Protein AF-A0A843GVL8-F1 (afdb_monomer_lite)

Secondary structure (DSSP, 8-state):
---------PPPPPHHHHHHHHHHHHHHHTTSSS---PPPEEEEETTTTEEEEE-TTS-EEEEEGGGT---------EETTEE---SSS-----SS----TT---HHHHHHHHHHHHHTSPPPEEEE-SSGGGS-SSPPTTEEEEEEP--SSTT-EEEEEEEEETTSSSPEEEEEEEEEE----TTSPPGGG--PPPHHHHHHHHHHHHHHHHS----

Foldseek 3Di:
DDDDDPPPDDDDDDPVRVVVVVVVVVVQVPPDPDDDPWDWDWDADPPQRWIWTATPVGDIDIDHPVNPDDPPDPPFDDDPNHTDDDPDPDDDPDPPDPPPVPDQDPVNVVVVVVVVCVPDQAADEAEDAAPVRAPPADDPNYWYWHDDPDPAPPKTFTWDWDWQVVDVVIDIDIDGPDIDGDHCVPPQDPVNDDDDDPVNVVVVVVVVCCVVPVNPDD

Structure (mmCIF, N/CA/C/O backbone):
data_AF-A0A843GVL8-F1
#
_entry.id   AF-A0A843GVL8-F1
#
loop_
_atom_site.group_PDB
_atom_site.id
_atom_site.type_symbol
_atom_site.label_atom_id
_atom_site.label_alt_id
_atom_site.label_comp_id
_atom_site.label_asym_id
_atom_site.label_entity_id
_atom_site.label_seq_id
_atom_site.pdbx_PDB_ins_code
_atom_site.Cartn_x
_atom_site.Cartn_y
_atom_site.Cartn_z
_atom_site.occupancy
_atom_site.B_iso_or_equiv
_atom_site.auth_seq_id
_atom_site.auth_comp_id
_atom_site.auth_asym_id
_atom_site.auth_atom_id
_atom_site.pdbx_PDB_model_num
ATOM 1 N N . MET A 1 1 ? -33.229 -42.305 51.816 1.00 41.22 1 MET A N 1
ATOM 2 C CA . MET A 1 1 ? -33.267 -40.856 51.534 1.00 41.22 1 MET A CA 1
ATOM 3 C C . MET A 1 1 ? -32.667 -40.172 52.748 1.00 41.22 1 MET A C 1
ATOM 5 O O . MET A 1 1 ? -33.249 -40.279 53.819 1.00 41.22 1 MET A O 1
ATOM 9 N N . ALA A 1 2 ? -31.439 -39.664 52.630 1.00 39.25 2 ALA A N 1
ATOM 10 C CA . ALA A 1 2 ? -30.738 -39.022 53.739 1.00 39.25 2 ALA A CA 1
ATOM 11 C C . ALA A 1 2 ? -31.334 -37.628 53.976 1.00 39.25 2 ALA A C 1
ATOM 13 O O . ALA A 1 2 ? -31.604 -36.901 53.024 1.00 39.25 2 ALA A O 1
ATOM 14 N N . ASN A 1 3 ? -31.602 -37.316 55.241 1.00 45.28 3 ASN A N 1
ATOM 15 C CA . ASN A 1 3 ? -32.132 -36.037 55.691 1.00 45.28 3 ASN A CA 1
ATOM 16 C C . ASN A 1 3 ? -30.943 -35.099 55.942 1.00 45.28 3 ASN A C 1
ATOM 18 O O . ASN A 1 3 ? -30.337 -35.156 57.012 1.00 45.28 3 ASN A O 1
ATOM 22 N N . ASP A 1 4 ? -30.568 -34.306 54.938 1.00 46.16 4 ASP A N 1
ATOM 23 C CA . ASP A 1 4 ? -29.552 -33.263 55.088 1.00 46.16 4 ASP A CA 1
ATOM 24 C C . ASP A 1 4 ? -30.149 -32.095 55.877 1.00 46.16 4 ASP A C 1
ATOM 26 O O . ASP A 1 4 ? -30.842 -31.231 55.343 1.00 46.16 4 ASP A O 1
ATOM 30 N N . ASN A 1 5 ? -29.882 -32.087 57.180 1.00 47.88 5 ASN A N 1
ATOM 31 C CA . ASN A 1 5 ? -30.175 -30.954 58.042 1.00 47.88 5 ASN A CA 1
ATOM 32 C C . ASN A 1 5 ? -29.024 -29.937 57.884 1.00 47.88 5 ASN A C 1
ATOM 34 O O . ASN A 1 5 ? -27.879 -30.285 58.200 1.00 47.88 5 ASN A O 1
ATOM 38 N N . PRO A 1 6 ? -29.256 -28.714 57.368 1.00 48.88 6 PRO A N 1
ATOM 39 C CA . PRO A 1 6 ? -28.177 -27.767 57.116 1.00 48.88 6 PRO A CA 1
ATOM 40 C C . PRO A 1 6 ? -27.485 -27.404 58.431 1.00 48.88 6 PRO A C 1
ATOM 42 O O . PRO A 1 6 ? -28.081 -26.862 59.360 1.00 48.88 6 PRO A O 1
ATOM 45 N N . THR A 1 7 ? -26.196 -27.730 58.517 1.00 46.97 7 THR A N 1
ATOM 46 C CA . THR A 1 7 ? -25.353 -27.389 59.663 1.00 46.97 7 THR A CA 1
ATOM 47 C C . THR A 1 7 ? -25.099 -25.883 59.645 1.00 46.97 7 THR A C 1
ATOM 49 O O . THR A 1 7 ? -24.203 -25.409 58.946 1.00 46.97 7 THR A O 1
ATOM 52 N N . VAL A 1 8 ? -25.888 -25.118 60.400 1.00 51.66 8 VAL A N 1
ATOM 53 C CA . VAL A 1 8 ? -25.620 -23.696 60.649 1.00 51.66 8 VAL A CA 1
ATOM 54 C C . VAL A 1 8 ? -24.309 -23.600 61.432 1.00 51.66 8 VAL A C 1
ATOM 56 O O . VAL A 1 8 ? -24.228 -24.010 62.589 1.00 51.66 8 VAL A O 1
ATOM 59 N N . ARG A 1 9 ? -23.243 -23.111 60.789 1.00 45.47 9 ARG A N 1
ATOM 60 C CA . ARG A 1 9 ? -21.963 -22.838 61.453 1.00 45.47 9 ARG A CA 1
ATOM 61 C C . ARG A 1 9 ? -22.021 -21.447 62.076 1.00 45.47 9 ARG A C 1
ATOM 63 O O . ARG A 1 9 ? -21.948 -20.455 61.362 1.00 45.47 9 ARG A O 1
ATOM 70 N N . TYR A 1 10 ? -22.134 -21.378 63.397 1.00 50.28 10 TYR A N 1
ATOM 71 C CA . TYR A 1 10 ? -21.987 -20.122 64.130 1.00 50.28 10 TYR A CA 1
ATOM 72 C C . TYR A 1 10 ? -20.511 -19.694 64.109 1.00 50.28 10 TYR A C 1
ATOM 74 O O . TYR A 1 10 ? -19.648 -20.437 64.577 1.00 50.28 10 TYR A O 1
ATOM 82 N N . GLN A 1 11 ? -20.205 -18.518 63.556 1.00 64.50 11 GLN A N 1
ATOM 83 C CA . GLN A 1 11 ? -18.906 -17.878 63.769 1.00 64.50 11 GLN A CA 1
ATOM 84 C C . GLN A 1 11 ? -18.905 -17.213 65.147 1.00 64.50 11 GLN A C 1
ATOM 86 O O . GLN A 1 11 ? -19.836 -16.492 65.501 1.00 64.50 11 GLN A O 1
ATOM 91 N N . LEU A 1 12 ? -17.867 -17.484 65.939 1.00 64.06 12 LEU A N 1
ATOM 92 C CA . LEU A 1 12 ? -17.645 -16.791 67.204 1.00 64.06 12 LEU A CA 1
ATOM 93 C C . LEU A 1 12 ? -17.104 -15.393 66.897 1.00 64.06 12 LEU A C 1
ATOM 95 O O . LEU A 1 12 ? -16.101 -15.273 66.196 1.00 64.06 12 LEU A O 1
ATOM 99 N N . LEU A 1 13 ? -17.757 -14.363 67.434 1.00 69.25 13 LEU A N 1
ATOM 100 C CA . LEU A 1 13 ? -17.279 -12.983 67.341 1.00 69.25 13 LEU A CA 1
ATOM 101 C C . LEU A 1 13 ? -15.969 -12.830 68.120 1.00 69.25 13 LEU A C 1
ATOM 103 O O . LEU A 1 13 ? -15.836 -13.350 69.236 1.00 69.25 13 LEU A O 1
ATOM 107 N N . ASN A 1 14 ? -15.012 -12.094 67.557 1.00 78.31 14 ASN A N 1
ATOM 108 C CA . ASN A 1 14 ? -13.819 -11.692 68.293 1.00 78.31 14 ASN A CA 1
ATOM 109 C C . ASN A 1 14 ? -14.146 -10.569 69.304 1.00 78.31 14 ASN A C 1
ATOM 111 O O . ASN A 1 14 ? -15.245 -10.013 69.322 1.00 78.31 14 ASN A O 1
ATOM 115 N N . LYS A 1 15 ? -13.203 -10.251 70.201 1.00 68.75 15 LYS A N 1
ATOM 116 C CA . LYS A 1 15 ? -13.426 -9.284 71.293 1.00 68.75 15 LYS A CA 1
ATOM 117 C C . LYS A 1 15 ? -13.815 -7.889 70.788 1.00 68.75 15 LYS A C 1
ATOM 119 O O . LYS A 1 15 ? -14.642 -7.237 71.424 1.00 68.75 15 LYS A O 1
ATOM 124 N N . ASP A 1 16 ? -13.227 -7.446 69.685 1.00 68.88 16 ASP A N 1
ATOM 125 C CA . ASP A 1 16 ? -13.439 -6.101 69.150 1.00 68.88 16 ASP A CA 1
ATOM 126 C C . ASP A 1 16 ? -14.779 -6.018 68.409 1.00 68.88 16 ASP A C 1
ATOM 128 O O . ASP A 1 16 ? -15.531 -5.065 68.602 1.00 68.88 16 ASP A O 1
ATOM 132 N N . GLU A 1 17 ? -15.142 -7.069 67.671 1.00 70.56 17 GLU A N 1
ATOM 133 C CA . GLU A 1 17 ? -16.466 -7.228 67.053 1.00 70.56 17 GLU A CA 1
ATOM 134 C C . GLU A 1 17 ? -17.578 -7.285 68.109 1.00 70.56 17 GLU A C 1
ATOM 136 O O . GLU A 1 17 ? -18.606 -6.618 67.978 1.00 70.56 17 GLU A O 1
ATOM 141 N N . LEU A 1 18 ? -17.354 -8.027 69.200 1.00 73.88 18 LEU A N 1
ATOM 142 C CA . LEU A 1 18 ? -18.277 -8.085 70.331 1.00 73.88 18 LEU A CA 1
ATOM 143 C C . LEU A 1 18 ? -18.431 -6.707 70.990 1.00 73.88 18 LEU A C 1
ATOM 145 O O . LEU A 1 18 ? -19.550 -6.295 71.291 1.00 73.88 18 LEU A O 1
ATOM 149 N N . MET A 1 19 ? -17.329 -5.981 71.200 1.00 70.38 19 MET A N 1
ATOM 150 C CA . MET A 1 19 ? -17.349 -4.642 71.796 1.00 70.38 19 MET A CA 1
ATOM 151 C C . MET A 1 19 ? -18.076 -3.631 70.901 1.00 70.38 19 MET A C 1
ATOM 153 O O . MET A 1 19 ? -18.885 -2.849 71.401 1.00 70.38 19 MET A O 1
ATOM 157 N N . TYR A 1 20 ? -17.848 -3.679 69.586 1.00 72.19 20 TYR A N 1
ATOM 158 C CA . TYR A 1 20 ? -18.527 -2.822 68.614 1.00 72.19 20 TYR A CA 1
ATOM 159 C C . TYR A 1 20 ? -20.037 -3.081 68.589 1.00 72.19 20 TYR A C 1
ATOM 161 O O . TYR A 1 20 ? -20.828 -2.144 68.706 1.00 72.19 20 TYR A O 1
ATOM 169 N N . MET A 1 21 ? -20.444 -4.353 68.533 1.00 71.62 21 MET A N 1
ATOM 170 C CA . MET A 1 21 ? -21.854 -4.745 68.567 1.00 71.62 21 MET A CA 1
ATOM 171 C C . MET A 1 21 ? -22.532 -4.279 69.864 1.00 71.62 21 MET A C 1
ATOM 173 O O . MET A 1 21 ? -23.610 -3.690 69.824 1.00 71.62 21 MET A O 1
ATOM 177 N N . VAL A 1 22 ? -21.883 -4.483 71.014 1.00 71.69 22 VAL A N 1
ATOM 178 C CA . VAL A 1 22 ? -22.391 -4.045 72.322 1.00 71.69 22 VAL A CA 1
ATOM 179 C C . VAL A 1 22 ? -22.524 -2.520 72.383 1.00 71.69 22 VAL A C 1
ATOM 181 O O . VAL A 1 22 ? -23.556 -2.008 72.817 1.00 71.69 22 VAL A O 1
ATOM 184 N N . GLN A 1 23 ? -21.527 -1.772 71.910 1.00 69.00 23 GLN A N 1
ATOM 185 C CA . GLN A 1 23 ? -21.568 -0.311 71.904 1.00 69.00 23 GLN A CA 1
ATOM 186 C C . GLN A 1 23 ? -22.648 0.244 70.963 1.00 69.00 23 GLN A C 1
ATOM 188 O O . GLN A 1 23 ? -23.322 1.215 71.317 1.00 69.00 23 GLN A O 1
ATOM 193 N N . TYR A 1 24 ? -22.858 -0.389 69.808 1.00 68.94 24 TYR A N 1
ATOM 194 C CA . TYR A 1 24 ? -23.926 -0.043 68.869 1.00 68.94 24 TYR A CA 1
ATOM 195 C C . TYR A 1 24 ? -25.318 -0.304 69.459 1.00 68.94 24 TYR A C 1
ATOM 197 O O . TYR A 1 24 ? -26.191 0.562 69.376 1.00 68.94 24 TYR A O 1
ATOM 205 N N . ILE A 1 25 ? -25.503 -1.447 70.134 1.00 71.31 25 ILE A N 1
ATOM 206 C CA . ILE A 1 25 ? -26.722 -1.745 70.899 1.00 71.31 25 ILE A CA 1
ATOM 207 C C . ILE A 1 25 ? -26.976 -0.620 71.906 1.00 71.31 25 ILE A C 1
ATOM 209 O O . ILE A 1 25 ? -28.044 -0.013 71.889 1.00 71.31 25 ILE A O 1
ATOM 213 N N . PHE A 1 26 ? -25.981 -0.256 72.720 1.00 70.31 26 PHE A N 1
ATOM 214 C CA . PHE A 1 26 ? -2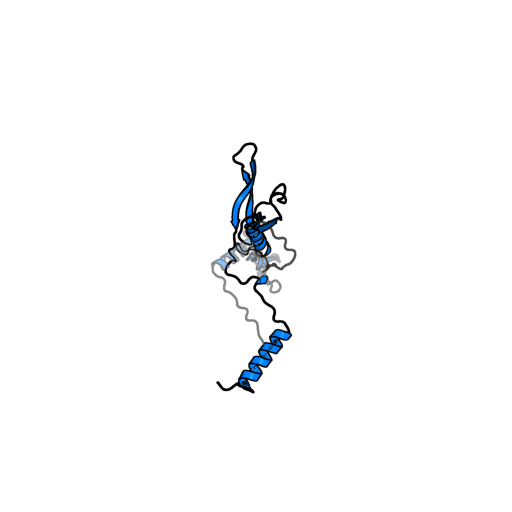6.131 0.838 73.682 1.00 70.31 26 PHE A CA 1
ATOM 215 C C . PHE A 1 26 ? -26.455 2.187 73.027 1.00 70.31 26 PHE A C 1
ATOM 217 O O . PHE A 1 26 ? -27.192 2.974 73.614 1.00 70.31 26 PHE A O 1
ATOM 224 N N . LEU A 1 27 ? -25.953 2.473 71.823 1.00 66.94 27 LEU A N 1
ATOM 225 C CA . LEU A 1 27 ? -26.285 3.699 71.094 1.00 66.94 27 LEU A CA 1
ATOM 226 C C . LEU A 1 27 ? -27.740 3.710 70.601 1.00 66.94 27 LEU A C 1
ATOM 228 O O . LEU A 1 27 ? -28.403 4.738 70.714 1.00 66.94 27 LEU A O 1
ATOM 232 N N . LYS A 1 28 ? -28.263 2.581 70.113 1.00 64.81 28 LYS A N 1
ATOM 233 C CA . LYS A 1 28 ? -29.682 2.459 69.729 1.00 64.81 28 LYS A CA 1
ATOM 234 C C . LYS A 1 28 ? -30.621 2.552 70.934 1.00 64.81 28 LYS A C 1
ATOM 236 O O . LYS A 1 28 ? -31.709 3.100 70.809 1.00 64.81 28 LYS A O 1
ATOM 241 N N . LEU A 1 29 ? -30.168 2.115 72.109 1.00 65.50 29 LEU A N 1
ATOM 242 C CA . LEU A 1 29 ? -30.890 2.269 73.377 1.00 65.50 29 LEU A CA 1
ATOM 243 C C . LEU A 1 29 ? -30.868 3.716 73.927 1.00 65.50 29 LEU A C 1
ATOM 245 O O . LEU A 1 29 ? -31.688 4.061 74.773 1.00 65.50 29 LEU A O 1
ATOM 249 N N . LYS A 1 30 ? -29.965 4.591 73.450 1.00 59.75 30 LYS A N 1
ATOM 250 C CA . LYS A 1 30 ? -29.816 5.991 73.913 1.00 59.75 30 LYS A CA 1
ATOM 251 C C . LYS A 1 30 ? -30.858 6.976 73.365 1.00 59.75 30 LYS A C 1
ATOM 253 O O . LYS A 1 30 ? -30.760 8.167 73.650 1.00 59.75 30 LYS A O 1
ATOM 258 N N . GLY A 1 31 ? -31.859 6.514 72.613 1.00 53.97 31 GLY A N 1
ATOM 259 C CA . GLY A 1 31 ? -32.965 7.359 72.145 1.00 53.97 31 GLY A CA 1
ATOM 260 C C . GLY A 1 31 ? -33.860 7.910 73.265 1.00 53.97 31 GLY A C 1
ATOM 261 O O . GLY A 1 31 ? -34.650 8.816 73.009 1.00 53.97 31 GLY A O 1
ATOM 262 N N . SER A 1 32 ? -33.735 7.403 74.496 1.00 50.44 32 SER A N 1
ATOM 263 C CA . SER A 1 32 ? -34.513 7.889 75.633 1.00 50.44 32 SER A CA 1
ATOM 264 C C . SER A 1 32 ? -33.757 9.001 76.371 1.00 50.44 32 SER A C 1
ATOM 266 O O . SER A 1 32 ? -32.637 8.775 76.846 1.00 50.44 32 SER A O 1
ATOM 268 N N . PRO A 1 33 ? -34.311 10.224 76.472 1.00 48.91 33 PRO A N 1
ATOM 269 C CA . PRO A 1 33 ? -33.743 11.230 77.343 1.00 48.91 33 PRO A CA 1
ATOM 270 C C . PRO A 1 33 ? -33.859 10.711 78.777 1.00 48.91 33 PRO A C 1
ATOM 272 O O . PRO A 1 33 ? -34.959 10.479 79.265 1.00 48.91 33 PRO A O 1
ATOM 275 N N . LEU A 1 34 ? -32.712 10.624 79.452 1.00 42.47 34 LEU A N 1
ATOM 276 C CA . LEU A 1 34 ? -32.517 10.307 80.871 1.00 42.47 34 LEU A CA 1
ATOM 277 C C . LEU A 1 34 ? -32.151 8.850 81.179 1.00 42.47 34 LEU A C 1
ATOM 279 O O . LEU A 1 34 ? -32.580 7.887 80.564 1.00 42.47 34 LEU A O 1
ATOM 283 N N . ASN A 1 35 ? -31.309 8.758 82.200 1.00 49.94 35 ASN A N 1
ATOM 284 C CA . ASN A 1 35 ? -30.822 7.600 82.931 1.00 49.94 35 ASN A CA 1
ATOM 285 C C . ASN A 1 35 ? -31.974 6.791 83.570 1.00 49.94 35 ASN A C 1
ATOM 287 O O . ASN A 1 35 ? -32.105 6.746 84.792 1.00 49.94 35 ASN A O 1
ATOM 291 N N . VAL A 1 36 ? -32.852 6.217 82.749 1.00 54.19 36 VAL A N 1
ATOM 292 C CA . VAL A 1 36 ? -33.875 5.264 83.179 1.00 54.19 36 VAL A CA 1
ATOM 293 C C . VAL A 1 36 ? -33.335 3.848 83.001 1.00 54.19 36 VAL A C 1
ATOM 295 O O . VAL A 1 36 ? -32.846 3.484 81.933 1.00 54.19 36 VAL A O 1
ATOM 298 N N . ASN A 1 37 ? -33.419 3.045 84.065 1.00 57.78 37 ASN A N 1
ATOM 299 C CA . ASN A 1 37 ? -33.216 1.594 84.031 1.00 57.78 37 ASN A CA 1
ATOM 300 C C . ASN A 1 37 ? -34.364 0.928 83.246 1.00 57.78 37 ASN A C 1
ATOM 302 O O . ASN A 1 37 ? -35.131 0.143 83.803 1.00 57.78 37 ASN A O 1
ATOM 306 N N . SER A 1 38 ? -34.524 1.272 81.969 1.00 63.75 38 SER A N 1
ATOM 307 C CA . SER A 1 38 ? -35.491 0.617 81.095 1.00 63.75 38 SER A CA 1
ATOM 308 C C . SER A 1 38 ? -35.005 -0.799 80.823 1.00 63.75 38 SER A C 1
ATOM 310 O O . SER A 1 38 ? -33.872 -1.021 80.385 1.00 63.75 38 SER A O 1
ATOM 312 N N . THR A 1 39 ? -35.856 -1.771 81.137 1.00 71.75 39 THR A N 1
ATOM 313 C CA . THR A 1 39 ? -35.584 -3.173 80.833 1.00 71.75 39 THR A CA 1
ATOM 314 C C . THR A 1 39 ? -35.995 -3.420 79.393 1.00 71.75 39 THR A C 1
ATOM 316 O O . THR A 1 39 ? -37.146 -3.196 79.037 1.00 71.75 39 THR A O 1
ATOM 319 N N . TYR A 1 40 ? -35.061 -3.893 78.574 1.00 77.44 40 TYR A N 1
ATOM 320 C CA . TYR A 1 40 ? -35.349 -4.264 77.195 1.00 77.44 40 TYR A CA 1
ATOM 321 C C . TYR A 1 40 ? -35.472 -5.777 77.079 1.00 77.44 40 TYR A C 1
ATOM 323 O O . TYR A 1 40 ? -34.602 -6.520 77.539 1.00 77.44 40 TYR A O 1
ATOM 331 N N . THR A 1 41 ? -36.530 -6.234 76.417 1.00 83.62 41 THR A N 1
ATOM 332 C CA . THR A 1 41 ? -36.620 -7.619 75.959 1.00 83.62 41 THR A CA 1
ATOM 333 C C . THR A 1 41 ? -35.872 -7.738 74.639 1.00 83.62 41 THR A C 1
ATOM 335 O O . THR A 1 41 ? -36.197 -7.050 73.669 1.00 83.62 41 THR A O 1
ATOM 338 N N . ILE A 1 42 ? -34.873 -8.620 74.607 1.00 84.88 42 ILE A N 1
ATOM 339 C CA . ILE A 1 42 ? -34.143 -8.975 73.390 1.00 84.88 42 ILE A CA 1
ATOM 340 C C . ILE A 1 42 ? -34.796 -10.224 72.813 1.00 84.88 42 ILE A C 1
ATOM 342 O O . ILE A 1 42 ? -34.866 -11.260 73.474 1.00 84.88 42 ILE A O 1
ATOM 346 N N . SER A 1 43 ? -35.262 -10.129 71.575 1.00 85.50 43 SER A N 1
ATOM 347 C CA . SER A 1 43 ? -35.787 -11.271 70.831 1.00 85.50 43 SER A CA 1
ATOM 348 C C . SER A 1 43 ? -35.183 -11.325 69.434 1.00 85.50 43 SER A C 1
ATOM 350 O O . SER A 1 43 ? -34.633 -10.341 68.933 1.00 85.50 43 SER A O 1
ATOM 352 N N . ARG A 1 44 ? -35.244 -12.506 68.821 1.00 85.44 44 ARG A N 1
ATOM 353 C CA . ARG A 1 44 ? -34.828 -12.714 67.438 1.00 85.44 44 ARG A CA 1
ATOM 354 C C . ARG A 1 44 ? -36.061 -12.700 66.551 1.00 85.44 44 ARG A C 1
ATOM 356 O O . ARG A 1 44 ? -37.036 -13.389 66.837 1.00 85.44 44 ARG A O 1
ATOM 363 N N . ASP A 1 45 ? -35.993 -11.936 65.475 1.00 83.19 45 ASP A N 1
ATOM 364 C CA . ASP A 1 45 ? -36.927 -12.035 64.364 1.00 83.19 45 ASP A CA 1
ATOM 365 C C . ASP A 1 45 ? -36.253 -12.886 63.285 1.00 83.19 45 ASP A C 1
ATOM 367 O O . ASP A 1 45 ? -35.414 -12.402 62.525 1.00 83.19 45 ASP A O 1
ATOM 371 N N . ASP A 1 46 ? -36.581 -14.180 63.283 1.00 81.06 46 ASP A N 1
ATOM 372 C CA . ASP A 1 46 ? -36.020 -15.161 62.347 1.00 81.06 46 ASP A CA 1
ATOM 373 C C . ASP A 1 46 ? -36.460 -14.908 60.898 1.00 81.06 46 ASP A C 1
ATOM 375 O O . ASP A 1 46 ? -35.767 -15.322 59.975 1.00 81.06 46 ASP A O 1
ATOM 379 N N . VAL A 1 47 ? -37.597 -14.234 60.688 1.00 82.50 47 VAL A N 1
ATOM 380 C CA . VAL A 1 47 ? -38.152 -13.983 59.349 1.00 82.50 47 VAL A CA 1
ATOM 381 C C . VAL A 1 47 ? -37.371 -12.881 58.645 1.00 82.50 47 VAL A C 1
ATOM 383 O O . VAL A 1 47 ? -37.100 -12.984 57.453 1.00 82.50 47 VAL A O 1
ATOM 386 N N . ASN A 1 48 ? -37.011 -11.834 59.387 1.00 80.69 48 ASN A N 1
ATOM 387 C CA . ASN A 1 48 ? -36.290 -10.677 58.855 1.00 80.69 48 ASN A CA 1
ATOM 388 C C . ASN A 1 48 ? -34.804 -10.661 59.255 1.00 80.69 48 ASN A C 1
ATOM 390 O O . ASN A 1 48 ? -34.150 -9.635 59.095 1.00 80.69 48 ASN A O 1
ATOM 394 N N . GLU A 1 49 ? -34.295 -11.764 59.814 1.00 81.69 49 GLU A N 1
ATOM 395 C CA . GLU A 1 49 ? -32.890 -11.962 60.206 1.00 81.69 49 GLU A CA 1
ATOM 396 C C . GLU A 1 49 ? -32.304 -10.821 61.061 1.00 81.69 49 GLU A C 1
ATOM 398 O O . GLU A 1 49 ? -31.173 -10.373 60.864 1.00 81.69 49 GLU A O 1
ATOM 403 N N . ARG A 1 50 ? -33.080 -10.345 62.040 1.00 82.38 50 ARG A N 1
ATOM 404 C CA . ARG A 1 50 ? -32.734 -9.170 62.858 1.00 82.38 50 ARG A CA 1
ATOM 405 C C . ARG A 1 50 ? -32.938 -9.410 64.349 1.00 82.38 50 ARG A C 1
ATOM 407 O O . ARG A 1 50 ? -33.696 -10.287 64.770 1.00 82.38 50 ARG A O 1
ATOM 414 N N . ILE A 1 51 ? -32.278 -8.593 65.160 1.00 86.19 51 ILE A N 1
ATOM 415 C CA . ILE A 1 51 ? -32.521 -8.510 66.601 1.00 86.19 51 ILE A CA 1
ATOM 416 C C . ILE A 1 51 ? -33.598 -7.449 66.842 1.00 86.19 51 ILE A C 1
ATOM 418 O O . ILE A 1 51 ? -33.514 -6.338 66.314 1.00 86.19 51 ILE A O 1
ATOM 422 N N . VAL A 1 52 ? -34.597 -7.791 67.653 1.00 86.06 52 VAL A N 1
ATOM 423 C CA . VAL A 1 52 ? -35.650 -6.876 68.103 1.00 86.06 52 VAL A CA 1
ATOM 424 C C . VAL A 1 52 ? -35.401 -6.529 69.562 1.00 86.06 52 VAL A C 1
ATOM 426 O O . VAL A 1 52 ? -35.308 -7.409 70.422 1.00 86.06 52 VAL A O 1
ATOM 429 N N . LEU A 1 53 ? -35.319 -5.234 69.837 1.00 85.06 53 LEU A N 1
ATOM 430 C CA . LEU A 1 53 ? -35.222 -4.666 71.173 1.00 85.06 53 LEU A CA 1
ATOM 431 C C . LEU A 1 53 ? -36.568 -4.030 71.497 1.00 85.06 53 LEU A C 1
ATOM 433 O O . LEU A 1 53 ? -36.948 -3.065 70.843 1.00 85.06 53 LEU A O 1
ATOM 437 N N . THR A 1 54 ? -37.295 -4.569 72.471 1.00 83.81 54 THR A N 1
ATOM 438 C CA . THR A 1 54 ? -38.583 -4.003 72.910 1.00 83.81 54 THR A CA 1
ATOM 439 C C . THR A 1 54 ? -38.415 -3.402 74.293 1.00 83.81 54 THR A C 1
ATOM 441 O O . THR A 1 54 ? -37.954 -4.110 75.190 1.00 83.81 54 THR A O 1
ATOM 444 N N . ASP A 1 55 ? -38.743 -2.124 74.461 1.00 82.75 55 ASP A N 1
ATOM 445 C CA . ASP A 1 55 ? -38.724 -1.478 75.774 1.00 82.75 55 ASP A CA 1
ATOM 446 C C . ASP A 1 55 ? -39.904 -1.927 76.656 1.00 82.75 55 ASP A C 1
ATOM 448 O O . ASP A 1 55 ? -40.797 -2.671 76.239 1.00 82.75 55 ASP A O 1
ATOM 452 N N . ASP A 1 56 ? -39.906 -1.478 77.907 1.00 79.62 56 ASP A N 1
ATOM 453 C CA . ASP A 1 56 ? -40.935 -1.787 78.896 1.00 79.62 56 ASP A CA 1
ATOM 454 C C . ASP A 1 56 ? -42.271 -1.056 78.647 1.00 79.62 56 ASP A C 1
ATOM 456 O O . ASP A 1 56 ? -43.267 -1.347 79.312 1.00 79.62 56 ASP A O 1
ATOM 460 N N . GLN A 1 57 ? -42.325 -0.153 77.661 1.00 81.06 57 GLN A N 1
ATOM 461 C CA . GLN A 1 57 ? -43.544 0.480 77.149 1.00 81.06 57 GLN A CA 1
ATOM 462 C C . GLN A 1 57 ? -44.066 -0.194 75.864 1.00 81.06 57 GLN A C 1
ATOM 464 O O . GLN A 1 57 ? -45.130 0.181 75.366 1.00 81.06 57 GLN A O 1
ATOM 469 N N . GLY A 1 58 ? -43.363 -1.207 75.345 1.00 80.12 58 GLY A N 1
ATOM 470 C CA . GLY A 1 58 ? -43.721 -1.939 74.132 1.00 80.12 58 GLY A CA 1
ATOM 471 C C . GLY A 1 58 ? -43.220 -1.310 72.828 1.00 80.12 58 GLY A C 1
ATOM 472 O O . GLY A 1 58 ? -43.594 -1.791 71.756 1.00 80.12 58 GLY A O 1
ATOM 473 N N . ALA A 1 59 ? -42.391 -0.263 72.871 1.00 82.25 59 ALA A N 1
ATOM 474 C CA . ALA A 1 59 ? -41.784 0.304 71.673 1.00 82.25 59 ALA A CA 1
ATOM 475 C C . ALA A 1 59 ? -40.602 -0.557 71.208 1.00 82.25 59 ALA A C 1
ATOM 477 O O . ALA A 1 59 ? -39.767 -1.001 71.996 1.00 82.25 59 ALA A O 1
ATOM 478 N N . THR A 1 60 ? -40.525 -0.792 69.898 1.00 83.56 60 THR A N 1
ATOM 479 C CA . THR A 1 60 ? -39.542 -1.702 69.299 1.00 83.56 60 THR A CA 1
ATOM 480 C C . THR A 1 60 ? -38.482 -0.953 68.500 1.00 83.56 60 THR A C 1
ATOM 482 O O . THR A 1 60 ? -38.817 -0.126 67.652 1.00 83.56 60 THR A O 1
ATOM 485 N N . SER A 1 61 ? -37.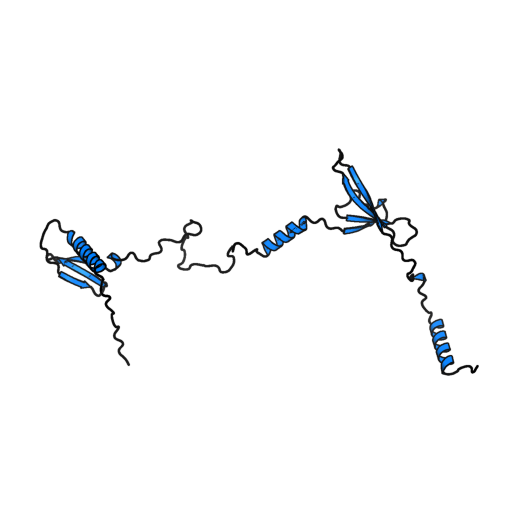219 -1.323 68.691 1.00 82.75 61 SER A N 1
ATOM 486 C CA . SER A 1 61 ? -36.084 -0.985 67.830 1.00 82.75 61 SER A CA 1
ATOM 487 C C . SER A 1 61 ? -35.512 -2.243 67.178 1.00 82.75 61 SER A C 1
ATOM 489 O O . SER A 1 61 ? -35.595 -3.336 67.738 1.00 82.75 61 SER A O 1
ATOM 491 N N . TYR A 1 62 ? -34.907 -2.086 66.003 1.00 84.44 62 TYR A N 1
ATOM 492 C CA . TYR A 1 62 ? -34.380 -3.192 65.203 1.00 84.44 62 TYR A CA 1
ATOM 493 C C . TYR A 1 62 ? -32.887 -3.010 64.948 1.00 84.44 62 TYR A C 1
ATOM 495 O O . TYR A 1 62 ? -32.428 -1.884 64.750 1.00 84.44 62 TYR A O 1
ATOM 503 N N . ILE A 1 63 ? -32.155 -4.122 64.945 1.00 79.94 63 ILE A N 1
ATOM 504 C CA . ILE A 1 63 ? -30.742 -4.192 64.570 1.00 79.94 63 ILE A CA 1
ATOM 505 C C . ILE A 1 63 ? -30.594 -5.296 63.520 1.00 79.94 63 ILE A C 1
ATOM 507 O O . ILE A 1 63 ? -30.886 -6.459 63.810 1.00 79.94 63 ILE A O 1
ATOM 511 N N . SER A 1 64 ? -30.154 -4.934 62.318 1.00 77.75 64 SER A N 1
ATOM 512 C CA . SER A 1 64 ? -30.026 -5.832 61.160 1.00 77.75 64 SER A CA 1
ATOM 513 C C . SER A 1 64 ? -28.566 -5.951 60.712 1.00 77.75 64 SER A C 1
ATOM 515 O O . SER A 1 64 ? -27.745 -5.097 61.030 1.00 77.75 64 SER A O 1
ATOM 517 N N . TYR A 1 65 ? -28.218 -6.981 59.936 1.00 67.81 65 TYR A N 1
ATOM 518 C CA . TYR A 1 65 ? -26.855 -7.139 59.395 1.00 67.81 65 TYR A CA 1
ATOM 519 C C . TYR A 1 65 ? -26.378 -5.940 58.559 1.00 67.81 65 TYR A C 1
ATOM 521 O O . TYR A 1 65 ? -25.206 -5.577 58.626 1.00 67.81 65 TYR A O 1
ATOM 529 N N . SER A 1 66 ? -27.290 -5.286 57.834 1.00 66.81 66 SER A N 1
ATOM 530 C CA . SER A 1 66 ? -27.024 -4.059 57.071 1.00 66.81 66 SER A CA 1
ATOM 531 C C . SER A 1 66 ? -26.591 -2.872 57.938 1.00 66.81 66 SER A C 1
ATOM 533 O O . SER A 1 66 ? -26.051 -1.906 57.415 1.00 66.81 66 SER A O 1
ATOM 535 N N . ASP A 1 67 ? -26.815 -2.924 59.256 1.00 70.00 67 ASP A N 1
ATOM 536 C CA . ASP A 1 67 ? -26.337 -1.899 60.189 1.00 70.00 67 ASP A CA 1
ATOM 537 C C . ASP A 1 67 ? -24.834 -2.045 60.510 1.00 70.00 67 ASP A C 1
ATOM 539 O O . ASP A 1 67 ? -24.252 -1.140 61.110 1.00 70.00 67 ASP A O 1
ATOM 543 N N . PHE A 1 68 ? -24.208 -3.174 60.141 1.00 63.16 68 PHE A N 1
ATOM 544 C CA . PHE A 1 68 ? -22.823 -3.530 60.491 1.00 63.16 68 PHE A CA 1
ATOM 545 C C . PHE A 1 68 ? -21.884 -3.722 59.296 1.00 63.16 68 PHE A C 1
ATOM 547 O O . PHE A 1 68 ? -20.683 -3.900 59.497 1.00 63.16 68 PHE A O 1
ATOM 554 N N . GLY A 1 69 ? -22.395 -3.698 58.069 1.00 60.56 69 GLY A N 1
ATOM 555 C CA . GLY A 1 69 ? -21.580 -3.787 56.865 1.00 60.56 69 GLY A CA 1
ATOM 556 C C . GLY A 1 69 ? -22.070 -2.791 55.832 1.00 60.56 69 GLY A C 1
ATOM 557 O O . GLY A 1 69 ? -23.219 -2.867 55.409 1.00 60.56 69 GLY A O 1
ATOM 558 N N . GLU A 1 70 ? -21.187 -1.896 55.392 1.00 60.44 70 GLU A N 1
ATOM 559 C CA . GLU A 1 70 ? -21.293 -1.385 54.027 1.00 60.44 70 GLU A CA 1
ATOM 560 C C . GLU A 1 70 ? -21.197 -2.630 53.129 1.00 60.44 70 GLU A C 1
ATOM 562 O O . GLU A 1 70 ? -20.225 -3.391 53.218 1.00 60.44 70 GLU A O 1
ATOM 567 N N . GLU A 1 71 ? -22.223 -2.914 52.323 1.00 57.97 71 GLU A N 1
ATOM 568 C CA . GLU A 1 71 ? -22.082 -3.903 51.253 1.00 57.97 71 GLU A CA 1
ATOM 569 C C . GLU A 1 71 ? -20.820 -3.539 50.445 1.00 57.97 71 GLU A C 1
ATOM 571 O O . GLU A 1 71 ? -20.502 -2.361 50.286 1.00 57.97 71 GLU A O 1
ATOM 576 N N . ASN A 1 72 ? -20.071 -4.518 49.923 1.00 61.41 72 ASN A N 1
ATOM 577 C CA . ASN A 1 72 ? -19.019 -4.231 48.939 1.00 61.41 72 ASN A CA 1
ATOM 578 C C . ASN A 1 72 ? -19.687 -3.753 47.634 1.00 61.41 72 ASN A C 1
ATOM 580 O O . ASN A 1 72 ? -19.773 -4.498 46.655 1.00 61.41 72 ASN A O 1
ATOM 584 N N . VAL A 1 73 ? -20.228 -2.536 47.647 1.00 71.38 73 VAL A N 1
ATOM 585 C CA . VAL A 1 73 ? -20.916 -1.901 46.533 1.00 71.38 73 VAL A CA 1
ATOM 586 C C . VAL A 1 73 ? -19.865 -1.176 45.715 1.00 71.38 73 VAL A C 1
ATOM 588 O O . VAL A 1 73 ? -19.178 -0.278 46.191 1.00 71.38 73 VAL A O 1
ATOM 591 N N . LEU A 1 74 ? -19.736 -1.562 44.452 1.00 73.06 74 LEU A N 1
ATOM 592 C CA . LEU A 1 74 ? -19.051 -0.720 43.482 1.00 73.06 74 LEU A CA 1
ATOM 593 C C . LEU A 1 74 ? -19.964 0.478 43.192 1.00 73.06 74 LEU A C 1
ATOM 595 O O . LEU A 1 74 ? -21.007 0.310 42.561 1.00 73.06 74 LEU A O 1
ATOM 599 N N . GLU A 1 75 ? -19.589 1.670 43.658 1.00 73.69 75 GLU A N 1
ATOM 600 C CA . GLU A 1 75 ? -20.389 2.898 43.490 1.00 73.69 75 GLU A CA 1
ATOM 601 C C . GLU A 1 75 ? -20.403 3.416 42.041 1.00 73.69 75 GLU A C 1
ATOM 603 O O . GLU A 1 75 ? -21.321 4.122 41.629 1.00 73.69 75 GLU A O 1
ATOM 608 N N . GLY A 1 76 ? -19.409 3.030 41.239 1.00 78.25 76 GLY A N 1
ATOM 609 C CA . GLY A 1 76 ? -19.306 3.407 39.836 1.00 78.25 76 GLY A CA 1
ATOM 610 C C . GLY A 1 76 ? -18.116 2.749 39.145 1.00 78.25 76 GLY A C 1
ATOM 611 O O . GLY A 1 76 ? -17.245 2.156 39.780 1.00 78.25 76 GLY A O 1
ATOM 612 N N . VAL A 1 77 ? -18.085 2.851 37.817 1.00 80.69 77 VAL A N 1
ATOM 613 C CA . VAL A 1 77 ? -16.947 2.445 36.985 1.00 80.69 77 VAL A CA 1
ATOM 614 C C . VAL A 1 77 ? -16.593 3.624 36.096 1.00 80.69 77 VAL A C 1
ATOM 616 O O . VAL A 1 77 ? -17.469 4.172 35.430 1.00 80.69 77 VAL A O 1
ATOM 619 N N . GLN A 1 78 ? -15.316 3.991 36.064 1.00 82.56 78 GLN A N 1
ATOM 620 C CA . GLN A 1 78 ? -14.797 5.017 35.167 1.00 82.56 78 GLN A CA 1
ATOM 621 C C . GLN A 1 78 ? -13.856 4.399 34.135 1.00 82.56 78 GLN A C 1
ATOM 623 O O . GLN A 1 78 ? -13.106 3.471 34.443 1.00 82.56 78 GLN A O 1
ATOM 628 N N . ILE A 1 79 ? -13.874 4.940 32.919 1.00 80.75 79 ILE A N 1
ATOM 629 C CA . ILE A 1 79 ? -12.857 4.689 31.892 1.00 80.75 79 ILE A CA 1
ATOM 630 C C . ILE A 1 79 ? -12.173 6.029 31.634 1.00 80.75 79 ILE A C 1
ATOM 632 O O . ILE A 1 79 ? -12.842 7.002 31.293 1.00 80.75 79 ILE A O 1
ATOM 636 N N . ASP A 1 80 ? -10.860 6.097 31.867 1.00 80.12 80 ASP A N 1
ATOM 637 C CA . ASP A 1 80 ? -10.052 7.316 31.703 1.00 80.12 80 ASP A CA 1
ATOM 638 C C . ASP A 1 80 ? -10.640 8.553 32.416 1.00 80.12 80 ASP A C 1
ATOM 640 O O . ASP A 1 80 ? -10.660 9.663 31.886 1.00 80.12 80 ASP A O 1
ATOM 644 N N . GLY A 1 81 ? -11.158 8.355 33.633 1.00 83.31 81 GLY A N 1
ATOM 645 C CA . GLY A 1 81 ? -11.740 9.422 34.458 1.00 83.31 81 GLY A CA 1
ATOM 646 C C . GLY A 1 81 ? -13.146 9.872 34.044 1.00 83.31 81 GLY A C 1
ATOM 647 O O . GLY A 1 81 ? -13.660 10.830 34.612 1.00 83.31 81 GLY A O 1
ATOM 648 N N . THR A 1 82 ? -13.777 9.196 33.080 1.00 81.62 82 THR A N 1
ATOM 649 C CA . THR A 1 82 ? -15.169 9.447 32.680 1.00 81.62 82 THR A CA 1
ATOM 650 C C . THR A 1 82 ? -16.083 8.358 33.229 1.00 81.62 82 THR A C 1
ATOM 652 O O . THR A 1 82 ? -15.815 7.172 33.026 1.00 81.62 82 THR A O 1
ATOM 655 N N . ASP A 1 83 ? -17.176 8.749 33.887 1.00 86.12 83 ASP A N 1
ATOM 656 C CA . ASP A 1 83 ? -18.186 7.817 34.398 1.00 86.12 83 ASP A CA 1
ATOM 657 C C . ASP A 1 83 ? -18.828 7.007 33.267 1.00 86.12 83 ASP A C 1
ATOM 659 O O . ASP A 1 83 ? -19.319 7.547 32.270 1.00 86.12 83 ASP A O 1
ATOM 663 N N . LEU A 1 84 ? -18.847 5.686 33.429 1.00 82.44 84 LEU A N 1
ATOM 664 C CA . LEU A 1 84 ? -19.473 4.776 32.485 1.00 82.44 84 LEU A CA 1
ATOM 665 C C . LEU A 1 84 ? -20.974 4.660 32.777 1.00 82.44 84 LEU A C 1
ATOM 667 O O . LEU A 1 84 ? -21.386 4.225 33.851 1.00 82.44 84 LEU A O 1
ATOM 671 N N . SER A 1 85 ? -21.812 4.981 31.789 1.00 82.38 85 SER A N 1
ATOM 672 C CA . SER A 1 85 ? -23.261 4.782 31.895 1.00 82.38 85 SER A CA 1
ATOM 673 C C . SER A 1 85 ? -23.622 3.294 31.784 1.00 82.38 85 SER A C 1
ATOM 675 O O . SER A 1 85 ? -23.452 2.671 30.734 1.00 82.38 85 SER A O 1
ATOM 677 N N . ILE A 1 86 ? -24.141 2.709 32.866 1.00 75.38 86 ILE A N 1
ATOM 678 C CA . ILE A 1 86 ? -24.515 1.291 32.923 1.00 75.38 86 ILE A CA 1
ATOM 679 C C . ILE A 1 86 ? -25.939 1.113 32.383 1.00 75.38 86 ILE A C 1
ATOM 681 O O . ILE A 1 86 ? -26.923 1.274 33.100 1.00 75.38 86 ILE A O 1
ATOM 685 N N . THR A 1 87 ? -26.065 0.749 31.108 1.00 73.81 87 THR A N 1
ATOM 686 C CA . THR A 1 87 ? -27.365 0.453 30.470 1.00 73.81 87 THR A CA 1
ATOM 687 C C . THR A 1 87 ? -27.792 -1.009 30.634 1.00 73.81 87 THR A C 1
ATOM 689 O O . THR A 1 87 ? -28.971 -1.333 30.510 1.00 73.81 87 THR A O 1
ATOM 692 N N . ASN A 1 88 ? -26.849 -1.910 30.922 1.00 70.25 88 ASN A N 1
ATOM 693 C CA . ASN A 1 88 ? -27.105 -3.310 31.251 1.00 70.25 88 ASN A CA 1
ATOM 694 C C . ASN A 1 88 ? -26.065 -3.818 32.271 1.00 70.25 88 ASN A C 1
ATOM 696 O O . ASN A 1 88 ? -24.979 -3.261 32.392 1.00 70.25 88 ASN A O 1
ATOM 700 N N . LYS A 1 89 ? -26.371 -4.893 33.013 1.00 74.62 89 LYS A N 1
ATOM 701 C CA . LYS A 1 89 ? -25.452 -5.481 34.013 1.00 74.62 89 LYS A CA 1
ATOM 702 C C . LYS A 1 89 ? -24.327 -6.329 33.386 1.00 74.62 89 LYS A C 1
ATOM 704 O O . LYS A 1 89 ? -23.944 -7.350 33.952 1.00 74.62 89 LYS A O 1
ATOM 709 N N . LYS A 1 90 ? -23.848 -5.983 32.187 1.00 69.94 90 LYS A N 1
ATOM 710 C CA . LYS A 1 90 ? -22.771 -6.703 31.495 1.00 69.94 90 LYS A CA 1
ATOM 711 C C . LYS A 1 90 ? -21.627 -5.738 31.197 1.00 69.94 90 LYS A C 1
ATOM 713 O O . LYS A 1 90 ? -21.831 -4.707 30.571 1.00 69.94 90 LYS A O 1
ATOM 718 N N . VAL A 1 91 ? -20.410 -6.107 31.591 1.00 70.31 91 VAL A N 1
ATOM 719 C CA . VAL A 1 91 ? -19.197 -5.422 31.131 1.00 70.31 91 VAL A CA 1
ATOM 720 C C . VAL A 1 91 ? -18.789 -6.067 29.815 1.00 70.31 91 VAL A C 1
ATOM 722 O O . VAL A 1 91 ? -18.443 -7.248 29.776 1.00 70.31 91 VAL A O 1
ATOM 725 N N . ASN A 1 92 ? -18.856 -5.308 28.725 1.00 67.31 92 ASN A N 1
ATOM 726 C CA . ASN A 1 92 ? -18.235 -5.736 27.482 1.00 67.31 92 ASN A CA 1
ATOM 727 C C . ASN A 1 92 ? -16.728 -5.499 27.610 1.00 67.31 92 ASN A C 1
ATOM 729 O O . ASN A 1 92 ? -16.290 -4.353 27.618 1.00 67.31 92 ASN A O 1
ATOM 733 N N . ILE A 1 93 ? -15.947 -6.572 27.725 1.00 69.69 93 ILE A N 1
ATOM 734 C CA . ILE A 1 93 ? -14.489 -6.528 27.574 1.00 69.69 93 ILE A CA 1
ATOM 735 C C . ILE A 1 93 ? -14.218 -6.996 26.145 1.00 69.69 93 ILE A C 1
ATOM 737 O O . ILE A 1 93 ? -14.092 -8.202 25.918 1.00 69.69 93 ILE A O 1
ATOM 741 N N . PRO A 1 94 ? -14.225 -6.096 25.146 1.00 61.75 94 PRO A N 1
ATOM 742 C CA . PRO A 1 94 ? -13.988 -6.508 23.776 1.00 61.75 94 PRO A CA 1
ATOM 743 C C . PRO A 1 94 ? -12.586 -7.116 23.677 1.00 61.75 94 PRO A C 1
ATOM 745 O O . PRO A 1 94 ? -11.584 -6.436 23.877 1.00 61.75 94 PRO A O 1
ATOM 748 N N . VAL A 1 95 ? -12.502 -8.400 23.323 1.00 66.38 95 VAL A N 1
ATOM 749 C CA . VAL A 1 95 ? -11.222 -9.076 23.023 1.00 66.38 95 VAL A CA 1
ATOM 750 C C . VAL A 1 95 ? -10.797 -8.830 21.564 1.00 66.38 95 VAL A C 1
ATOM 752 O O . VAL A 1 95 ? -10.065 -9.604 20.963 1.00 66.38 95 VAL A O 1
ATOM 755 N N . ALA A 1 96 ? -11.243 -7.736 20.954 1.00 51.84 96 ALA A N 1
ATOM 756 C CA . ALA A 1 96 ? -10.847 -7.357 19.605 1.00 51.84 96 ALA A CA 1
ATOM 757 C C . ALA A 1 96 ? -10.801 -5.832 19.510 1.00 51.84 96 ALA A C 1
ATOM 759 O O . ALA A 1 96 ? -11.823 -5.169 19.665 1.00 51.84 96 ALA A O 1
ATOM 760 N N . GLY A 1 97 ? -9.603 -5.288 19.278 1.00 49.06 97 GLY A N 1
ATOM 761 C CA . GLY A 1 97 ? -9.386 -3.846 19.140 1.00 49.06 97 GLY A CA 1
ATOM 762 C C . GLY A 1 97 ? -8.919 -3.132 20.405 1.00 49.06 97 GLY A C 1
ATOM 763 O O . GLY A 1 97 ? -8.989 -1.908 20.453 1.00 49.06 97 GLY A O 1
ATOM 764 N N . ALA A 1 98 ? -8.399 -3.851 21.408 1.00 48.59 98 ALA A N 1
ATOM 765 C CA . ALA A 1 98 ? -7.533 -3.203 22.381 1.00 48.59 98 ALA A CA 1
ATOM 766 C C . ALA A 1 98 ? -6.427 -2.495 21.594 1.00 48.59 98 ALA A C 1
ATOM 768 O O . ALA A 1 98 ? -5.654 -3.141 20.881 1.00 48.59 98 ALA A O 1
ATOM 769 N N . SER A 1 99 ? -6.363 -1.174 21.725 1.00 52.41 99 SER A N 1
ATOM 770 C CA . SER A 1 99 ? -5.166 -0.380 21.490 1.00 52.41 99 SER A CA 1
ATOM 771 C C . SER A 1 99 ? -4.085 -0.869 22.456 1.00 52.41 99 SER A C 1
ATOM 773 O O . SER A 1 99 ? -3.695 -0.183 23.396 1.00 52.41 99 SER A O 1
ATOM 775 N N . VAL A 1 100 ? -3.623 -2.106 22.275 1.00 52.78 100 VAL A N 1
ATOM 776 C CA . VAL A 1 100 ? -2.383 -2.580 22.851 1.00 52.78 100 VAL A CA 1
ATOM 777 C C . VAL A 1 100 ? -1.354 -1.651 22.247 1.00 52.78 100 VAL A C 1
ATOM 779 O O . VAL A 1 100 ? -1.178 -1.615 21.030 1.00 52.78 100 VAL A O 1
ATOM 782 N N . LYS A 1 101 ? -0.713 -0.853 23.090 1.00 54.38 101 LYS A N 1
ATOM 783 C CA . LYS A 1 101 ? 0.503 -0.124 22.755 1.00 54.38 101 LYS A CA 1
ATOM 784 C C . LYS A 1 101 ? 1.469 -1.125 22.084 1.00 54.38 101 LYS A C 1
ATOM 786 O O . LYS A 1 101 ? 2.099 -1.909 22.782 1.00 54.38 101 LYS A O 1
ATOM 791 N N . GLY A 1 102 ? 1.495 -1.173 20.745 1.00 52.38 102 GLY A N 1
ATOM 792 C CA . GLY A 1 102 ? 2.259 -2.155 19.956 1.00 52.38 102 GLY A CA 1
ATOM 793 C C . GLY A 1 102 ? 1.493 -3.035 18.947 1.00 52.38 102 GLY A C 1
ATOM 794 O O . GLY A 1 102 ? 2.154 -3.680 18.139 1.00 52.38 102 GLY A O 1
ATOM 795 N N . VAL A 1 103 ? 0.152 -3.066 18.912 1.00 60.22 103 VAL A N 1
ATOM 796 C CA . VAL A 1 103 ? -0.591 -3.775 17.842 1.00 60.22 103 VAL A CA 1
ATOM 797 C C . VAL A 1 103 ? -0.918 -2.791 16.723 1.00 60.22 103 VAL A C 1
ATOM 799 O O . VAL A 1 103 ? -1.873 -2.022 16.788 1.00 60.22 103 VAL A O 1
ATOM 802 N N . ILE A 1 104 ? -0.076 -2.798 15.694 1.00 67.81 104 ILE A N 1
ATOM 803 C CA . ILE A 1 104 ? -0.270 -2.006 14.482 1.00 67.81 104 ILE A CA 1
ATOM 804 C C . ILE A 1 104 ? -1.340 -2.707 13.634 1.00 67.81 104 ILE A C 1
ATOM 806 O O . ILE A 1 104 ? -1.183 -3.871 13.268 1.00 67.81 104 ILE A O 1
ATOM 810 N N . THR A 1 105 ? -2.447 -2.020 13.338 1.00 76.94 105 THR A N 1
ATOM 811 C CA . THR A 1 105 ? -3.493 -2.573 12.460 1.00 76.94 105 THR A CA 1
ATOM 812 C C . THR A 1 105 ? -2.953 -2.771 11.043 1.00 76.94 105 THR A C 1
ATOM 814 O O . THR A 1 105 ? -2.062 -2.035 10.620 1.00 76.94 105 THR A O 1
ATOM 817 N N . THR A 1 106 ? -3.515 -3.701 10.263 1.00 80.75 106 THR A N 1
ATOM 818 C CA . THR A 1 106 ? -3.146 -3.872 8.843 1.00 80.75 106 THR A CA 1
ATOM 819 C C . THR A 1 106 ? -3.285 -2.565 8.059 1.00 80.75 106 THR A C 1
ATOM 821 O O . THR A 1 106 ? -2.437 -2.257 7.229 1.00 80.75 106 THR A O 1
ATOM 824 N N . THR A 1 107 ? -4.298 -1.751 8.370 1.00 83.75 107 THR A N 1
ATOM 825 C CA . THR A 1 107 ? -4.472 -0.414 7.786 1.00 83.75 107 THR A CA 1
ATOM 826 C C . THR A 1 107 ? -3.297 0.496 8.121 1.00 83.75 107 THR A C 1
ATOM 828 O O . THR A 1 107 ? -2.719 1.093 7.223 1.00 83.75 107 THR A O 1
ATOM 831 N N . THR A 1 108 ? -2.893 0.562 9.391 1.00 83.31 108 THR A N 1
ATOM 832 C CA . THR A 1 108 ? -1.754 1.379 9.829 1.00 83.31 108 THR A CA 1
ATOM 833 C C . THR A 1 108 ? -0.436 0.887 9.224 1.00 83.31 108 THR A C 1
ATOM 835 O O . THR A 1 108 ? 0.348 1.713 8.765 1.00 83.31 108 THR A O 1
ATOM 838 N N . VAL A 1 109 ? -0.207 -0.432 9.162 1.00 85.69 109 VAL A N 1
ATOM 839 C CA . VAL A 1 109 ? 0.963 -1.020 8.483 1.00 85.69 109 VAL A CA 1
ATOM 840 C C . VAL A 1 109 ? 0.976 -0.611 7.011 1.00 85.69 109 VAL A C 1
ATOM 842 O O . VAL A 1 109 ? 1.984 -0.102 6.531 1.00 85.69 109 VAL A O 1
ATOM 845 N N . ASN A 1 110 ? -0.148 -0.763 6.306 1.00 89.94 110 ASN A N 1
ATOM 846 C CA . ASN A 1 110 ? -0.251 -0.385 4.899 1.00 89.94 110 ASN A CA 1
ATOM 847 C C . ASN A 1 110 ? -0.026 1.116 4.697 1.00 89.94 110 ASN A C 1
ATOM 849 O O . ASN A 1 110 ? 0.692 1.493 3.781 1.00 89.94 110 ASN A O 1
ATOM 853 N N . THR A 1 111 ? -0.563 1.980 5.563 1.00 89.00 111 THR A N 1
ATOM 854 C CA . THR A 1 111 ? -0.292 3.423 5.503 1.00 89.00 111 THR A CA 1
ATOM 855 C C . THR A 1 111 ? 1.192 3.719 5.696 1.00 89.00 111 THR A C 1
ATOM 857 O O . THR A 1 111 ? 1.763 4.441 4.889 1.00 89.00 111 THR A O 1
ATOM 860 N N . MET A 1 112 ? 1.839 3.134 6.708 1.00 88.12 112 MET A N 1
ATOM 861 C CA . MET A 1 112 ? 3.271 3.337 6.955 1.00 88.12 112 MET A CA 1
ATOM 862 C C . MET A 1 112 ? 4.132 2.856 5.782 1.00 88.12 112 MET A C 1
ATOM 864 O O . MET A 1 112 ? 5.065 3.554 5.395 1.00 88.12 112 MET A O 1
ATOM 868 N N . ILE A 1 113 ? 3.801 1.705 5.187 1.00 88.38 113 ILE A N 1
ATOM 869 C CA . ILE A 1 113 ? 4.481 1.187 3.993 1.00 88.38 113 ILE A CA 1
ATOM 870 C C . ILE A 1 113 ? 4.280 2.140 2.812 1.00 88.38 113 ILE A C 1
ATOM 872 O O . ILE A 1 113 ? 5.255 2.524 2.176 1.00 88.38 113 ILE A O 1
ATOM 876 N N . GLN A 1 114 ? 3.048 2.572 2.539 1.00 88.06 114 GLN A N 1
ATOM 877 C CA . GLN A 1 114 ? 2.763 3.482 1.428 1.00 88.06 114 GLN A CA 1
ATOM 878 C C . GLN A 1 114 ? 3.456 4.839 1.607 1.00 88.06 114 GLN A C 1
ATOM 880 O O . GLN A 1 114 ? 3.995 5.362 0.640 1.00 88.06 114 GLN A O 1
ATOM 885 N N . THR A 1 115 ? 3.507 5.383 2.826 1.00 88.00 115 THR A N 1
ATOM 886 C CA . THR A 1 115 ? 4.255 6.613 3.135 1.00 88.00 115 THR A CA 1
ATOM 887 C C . THR A 1 115 ? 5.766 6.419 3.004 1.00 88.00 115 THR A C 1
ATOM 889 O O . THR A 1 115 ? 6.463 7.311 2.531 1.00 88.00 115 THR A O 1
ATOM 892 N N . ALA A 1 116 ? 6.298 5.262 3.403 1.00 84.31 116 ALA A N 1
ATOM 893 C CA . ALA A 1 116 ? 7.713 4.963 3.209 1.00 84.31 116 ALA A CA 1
ATOM 894 C C . ALA A 1 116 ? 8.060 4.841 1.715 1.00 84.31 116 ALA A C 1
ATOM 896 O O . ALA A 1 116 ? 9.100 5.336 1.291 1.00 84.31 116 ALA A O 1
ATOM 897 N N . LEU A 1 117 ? 7.177 4.229 0.918 1.00 83.38 117 LEU A N 1
ATOM 898 C CA . LEU A 1 117 ? 7.350 4.045 -0.523 1.00 83.38 117 LEU A CA 1
ATOM 899 C C . LEU A 1 117 ? 7.091 5.316 -1.339 1.00 83.38 117 LEU A C 1
ATOM 901 O O . LEU A 1 117 ? 7.718 5.483 -2.378 1.00 83.38 117 LEU A O 1
ATOM 905 N N . SER A 1 118 ? 6.219 6.224 -0.890 1.00 79.75 118 SER A N 1
ATOM 906 C CA . SER A 1 118 ? 5.909 7.461 -1.625 1.00 79.75 118 SER A CA 1
ATOM 907 C C . SER A 1 118 ? 7.102 8.404 -1.757 1.00 79.75 118 SER A C 1
ATOM 909 O O . SER A 1 118 ? 7.099 9.263 -2.628 1.00 79.75 118 SER A O 1
ATOM 911 N N . ASN A 1 119 ? 8.110 8.246 -0.898 1.00 71.75 119 ASN A N 1
ATOM 912 C CA . ASN A 1 119 ? 9.343 9.030 -0.945 1.00 71.75 119 ASN A CA 1
ATOM 913 C C . ASN A 1 119 ? 10.424 8.390 -1.832 1.00 71.75 119 ASN A C 1
ATOM 915 O O . ASN A 1 119 ? 11.497 8.969 -1.986 1.00 71.75 119 ASN A O 1
ATOM 919 N N . PHE A 1 120 ? 10.179 7.196 -2.383 1.00 75.75 120 PHE A N 1
ATOM 920 C CA . PHE A 1 120 ? 11.069 6.586 -3.362 1.00 75.75 120 PHE A CA 1
ATOM 921 C C . PHE A 1 120 ? 10.650 7.007 -4.767 1.00 75.75 120 PHE A C 1
ATOM 923 O O . PHE A 1 120 ? 9.640 6.537 -5.294 1.00 75.75 120 PHE A O 1
ATOM 930 N N . GLU A 1 121 ? 11.469 7.845 -5.398 1.00 74.88 121 GLU A N 1
ATOM 931 C CA . GLU A 1 121 ? 11.385 8.067 -6.838 1.00 74.88 121 GLU A CA 1
ATOM 932 C C . GLU A 1 121 ? 11.692 6.738 -7.545 1.00 74.88 121 GLU A C 1
ATOM 934 O O . GLU A 1 121 ? 12.764 6.149 -7.369 1.00 74.88 121 GLU A O 1
ATOM 939 N N . ARG A 1 122 ? 10.732 6.209 -8.305 1.00 81.38 122 ARG A N 1
ATOM 940 C CA . ARG A 1 122 ? 10.956 4.996 -9.095 1.00 81.38 122 ARG A CA 1
ATOM 941 C C . ARG A 1 122 ? 11.803 5.356 -10.305 1.00 81.38 122 ARG A C 1
ATOM 943 O O . ARG A 1 122 ? 11.436 6.255 -11.047 1.00 81.38 122 ARG A O 1
ATOM 950 N N . ILE A 1 123 ? 12.876 4.602 -10.537 1.00 89.75 123 ILE A N 1
ATOM 951 C CA . ILE A 1 123 ? 13.604 4.686 -11.803 1.00 89.75 123 ILE A CA 1
ATOM 952 C C . ILE A 1 123 ? 12.874 3.856 -12.856 1.00 89.75 123 ILE A C 1
ATOM 954 O O . ILE A 1 123 ? 12.571 2.679 -12.630 1.00 89.75 123 ILE A O 1
ATOM 958 N N . SER A 1 124 ? 12.596 4.466 -14.001 1.00 93.81 124 SER A N 1
ATOM 959 C CA . SER A 1 124 ? 12.071 3.785 -15.183 1.00 93.81 124 SER A CA 1
ATOM 960 C C . SER A 1 124 ? 12.840 4.199 -16.435 1.00 93.81 124 SER A C 1
ATOM 962 O O . SER A 1 124 ? 13.558 5.197 -16.429 1.00 93.81 124 SER A O 1
ATOM 964 N N . PHE A 1 125 ? 12.728 3.391 -17.488 1.00 94.38 125 PHE A N 1
ATOM 965 C CA . PHE A 1 125 ? 13.415 3.615 -18.756 1.00 94.38 125 PHE A CA 1
ATOM 966 C C . PHE A 1 125 ? 12.391 3.764 -19.869 1.00 94.38 125 PHE A C 1
ATOM 968 O O . PHE A 1 125 ? 11.496 2.926 -19.999 1.00 94.38 125 PHE A O 1
ATOM 975 N N . GLU A 1 126 ? 12.564 4.784 -20.700 1.00 96.44 126 GLU A N 1
ATOM 976 C CA . GLU A 1 126 ? 11.708 5.035 -21.853 1.00 96.44 126 GLU A CA 1
ATOM 977 C C . GLU A 1 126 ? 12.560 5.224 -23.105 1.00 96.44 126 GLU A C 1
ATOM 979 O O . GLU A 1 126 ? 13.454 6.064 -23.148 1.00 96.44 126 GLU A O 1
ATOM 984 N N . LYS A 1 127 ? 12.296 4.435 -24.148 1.00 95.06 127 LYS A N 1
ATOM 985 C CA . LYS A 1 127 ? 12.973 4.589 -25.437 1.00 95.06 127 LYS A CA 1
ATOM 986 C C . LYS A 1 127 ? 12.194 5.562 -26.315 1.00 95.06 127 LYS A C 1
ATOM 988 O O . LYS A 1 127 ? 11.032 5.307 -26.621 1.00 95.06 127 LYS A O 1
ATOM 993 N N . VAL A 1 128 ? 12.876 6.590 -26.810 1.00 96.31 128 VAL A N 1
ATOM 994 C CA . VAL A 1 128 ? 12.348 7.510 -27.830 1.00 96.31 128 VAL A CA 1
ATOM 995 C C . VAL A 1 128 ? 12.959 7.204 -29.199 1.00 96.31 128 VAL A C 1
ATOM 997 O O . VAL A 1 128 ? 13.961 6.496 -29.302 1.00 96.31 128 VAL A O 1
ATOM 1000 N N . ALA A 1 129 ? 12.341 7.681 -30.280 1.00 94.38 129 ALA A N 1
ATOM 1001 C CA . ALA A 1 129 ? 12.831 7.404 -31.633 1.00 94.38 129 ALA A CA 1
ATOM 1002 C C . ALA A 1 129 ? 14.054 8.262 -32.013 1.00 94.38 129 ALA A C 1
ATOM 1004 O O . ALA A 1 129 ? 14.918 7.800 -32.757 1.00 94.38 129 ALA A O 1
ATOM 1005 N N . SER A 1 130 ? 14.158 9.480 -31.481 1.00 94.25 130 SER A N 1
ATOM 1006 C CA . SER A 1 130 ? 15.279 10.399 -31.685 1.00 94.25 130 SER A CA 1
ATOM 1007 C C . SER A 1 130 ? 15.333 11.454 -30.577 1.00 94.25 130 SER A C 1
ATOM 1009 O O . SER A 1 130 ? 14.413 11.556 -29.767 1.00 94.25 130 SER A O 1
ATOM 1011 N N . TYR A 1 131 ? 16.391 12.273 -30.548 1.00 94.75 131 TYR A N 1
ATOM 1012 C CA . TYR A 1 131 ? 16.520 13.351 -29.557 1.00 94.75 131 TYR A CA 1
ATOM 1013 C C . TYR A 1 131 ? 15.378 14.378 -29.651 1.00 94.75 131 TYR A C 1
ATOM 1015 O O . TYR A 1 131 ? 14.925 14.898 -28.638 1.00 94.75 131 TYR A O 1
ATOM 1023 N N . SER A 1 132 ? 14.876 14.653 -30.859 1.00 95.62 132 SER A N 1
ATOM 1024 C CA . SER A 1 132 ? 13.749 15.574 -31.065 1.00 95.62 132 SER A CA 1
ATOM 1025 C C . SER A 1 132 ? 12.399 15.023 -30.602 1.00 95.62 132 SER A C 1
ATOM 1027 O O . SER A 1 132 ? 11.455 15.799 -30.491 1.00 95.62 132 SER A O 1
ATOM 1029 N N . ASP A 1 133 ? 12.308 13.717 -30.334 1.00 96.94 133 ASP A N 1
ATOM 1030 C CA . ASP A 1 133 ? 11.087 13.071 -29.836 1.00 96.94 133 ASP A CA 1
ATOM 1031 C C . ASP A 1 133 ? 11.033 13.018 -28.303 1.00 96.94 133 ASP A C 1
ATOM 1033 O O . ASP A 1 133 ? 10.078 12.484 -27.738 1.00 96.94 133 ASP A O 1
ATOM 1037 N N . LEU A 1 134 ? 12.044 13.560 -27.614 1.00 97.12 134 LEU A N 1
ATOM 1038 C CA . LEU A 1 134 ? 11.985 13.743 -26.169 1.00 97.12 134 LEU A CA 1
ATOM 1039 C C . LEU A 1 134 ? 10.817 14.680 -25.798 1.00 97.12 134 LEU A C 1
ATOM 1041 O O . LEU A 1 134 ? 10.591 15.683 -26.484 1.00 97.12 134 LEU A O 1
ATOM 1045 N N . PRO A 1 135 ? 10.092 14.409 -24.696 1.00 97.19 135 PRO A N 1
ATOM 1046 C CA . PRO A 1 135 ? 9.079 15.324 -24.181 1.00 97.19 135 PRO A CA 1
ATOM 1047 C C . PRO A 1 135 ? 9.625 16.742 -23.980 1.00 97.19 135 PRO A C 1
ATOM 1049 O O . PRO A 1 135 ? 10.792 16.926 -23.640 1.00 97.19 135 PRO A O 1
ATOM 1052 N N . VAL A 1 136 ? 8.775 17.763 -24.106 1.00 95.62 136 VAL A N 1
ATOM 1053 C CA . VAL A 1 136 ? 9.179 19.167 -23.863 1.00 95.62 136 VAL A CA 1
ATOM 1054 C C . VAL A 1 136 ? 9.710 19.371 -22.435 1.00 95.62 136 VAL A C 1
ATOM 1056 O O . VAL A 1 136 ? 10.585 20.201 -22.200 1.00 95.62 136 VAL A O 1
ATOM 1059 N N . THR A 1 137 ? 9.192 18.598 -21.486 1.00 95.62 137 THR A N 1
ATOM 1060 C CA . THR A 1 137 ? 9.655 18.512 -20.101 1.00 95.62 137 THR A CA 1
ATOM 1061 C C . THR A 1 137 ? 9.671 17.038 -19.746 1.00 95.62 137 THR A C 1
ATOM 1063 O O . THR A 1 137 ? 8.635 16.384 -19.870 1.00 95.62 137 THR A O 1
ATOM 1066 N N . GLY A 1 138 ? 10.830 16.507 -19.370 1.00 93.69 138 GLY A N 1
ATOM 1067 C CA . GLY A 1 138 ? 10.930 15.104 -18.981 1.00 93.69 138 GLY A CA 1
ATOM 1068 C C . GLY A 1 138 ? 10.398 14.861 -17.571 1.00 93.69 138 GLY A C 1
ATOM 1069 O O . GLY A 1 138 ? 10.299 15.773 -16.746 1.00 93.69 138 GLY A O 1
ATOM 1070 N N . GLU A 1 139 ? 10.041 13.612 -17.306 1.00 92.75 139 GLU A N 1
ATOM 1071 C CA . GLU A 1 139 ? 9.527 13.178 -16.012 1.00 92.75 139 GLU A CA 1
ATOM 1072 C C . GLU A 1 139 ? 10.671 12.858 -15.038 1.00 92.75 139 GLU A C 1
ATOM 1074 O O . GLU A 1 139 ? 11.712 12.313 -15.416 1.00 92.75 139 GLU A O 1
ATOM 1079 N N . ASN A 1 140 ? 10.482 13.195 -13.759 1.00 88.62 140 ASN A N 1
ATOM 1080 C CA . ASN A 1 140 ? 11.464 12.878 -12.726 1.00 88.62 140 ASN A CA 1
ATOM 1081 C C . ASN A 1 140 ? 11.564 11.354 -12.538 1.00 88.62 140 ASN A C 1
ATOM 1083 O O . ASN A 1 140 ? 10.555 10.652 -12.538 1.00 88.62 140 ASN A O 1
ATOM 1087 N N . GLY A 1 141 ? 12.784 10.835 -12.400 1.00 90.00 141 GLY A N 1
ATOM 1088 C CA . GLY A 1 141 ? 13.023 9.391 -12.293 1.00 90.00 141 GLY A CA 1
ATOM 1089 C C . GLY A 1 141 ? 12.905 8.604 -13.610 1.00 90.00 141 GLY A C 1
ATOM 1090 O O . GLY A 1 141 ? 13.043 7.380 -13.592 1.00 90.00 141 GLY A O 1
ATOM 1091 N N . VAL A 1 142 ? 12.701 9.256 -14.760 1.00 94.81 142 VAL A N 1
ATOM 1092 C CA . VAL A 1 142 ? 12.731 8.591 -16.074 1.00 94.81 142 VAL A CA 1
ATOM 1093 C C . VAL A 1 142 ? 14.085 8.807 -16.748 1.00 94.81 142 VAL A C 1
ATOM 1095 O O . VAL A 1 142 ? 14.544 9.939 -16.908 1.00 94.81 142 VAL A O 1
ATOM 1098 N N . ILE A 1 143 ? 14.726 7.710 -17.154 1.00 96.31 143 ILE A N 1
ATOM 1099 C CA . ILE A 1 143 ? 15.908 7.725 -18.020 1.00 96.31 143 ILE A CA 1
ATOM 1100 C C . ILE A 1 143 ? 15.438 7.484 -19.455 1.00 96.31 143 ILE A C 1
ATOM 1102 O O . ILE A 1 143 ? 14.936 6.407 -19.790 1.00 96.31 143 ILE A O 1
ATOM 1106 N N . TYR A 1 144 ? 15.621 8.484 -20.309 1.00 97.44 144 TYR A N 1
ATOM 1107 C CA . TYR A 1 144 ? 15.267 8.404 -21.718 1.00 97.44 144 TYR A CA 1
ATOM 1108 C C . TYR A 1 144 ? 16.424 7.823 -22.532 1.00 97.44 144 TYR A C 1
ATOM 1110 O O . TYR A 1 144 ? 17.550 8.316 -22.473 1.00 97.44 144 TYR A O 1
ATOM 1118 N N . LEU A 1 145 ? 16.137 6.784 -23.312 1.00 96.25 145 LEU A N 1
ATOM 1119 C CA . LEU A 1 145 ? 17.075 6.122 -24.213 1.00 96.25 145 LEU A CA 1
ATOM 1120 C C . LEU A 1 145 ? 16.872 6.659 -25.631 1.00 96.25 145 LEU A C 1
ATOM 1122 O O . LEU A 1 145 ? 15.873 6.353 -26.289 1.00 96.25 145 LEU A O 1
ATOM 1126 N N . VAL A 1 146 ? 17.832 7.447 -26.106 1.00 96.06 146 VAL A N 1
ATOM 1127 C CA . VAL A 1 146 ? 17.829 8.055 -27.441 1.00 96.06 146 VAL A CA 1
ATOM 1128 C C . VAL A 1 146 ? 18.788 7.279 -28.347 1.00 96.06 146 VAL A C 1
ATOM 1130 O O . VAL A 1 146 ? 19.957 7.144 -27.990 1.00 96.06 146 VAL A O 1
ATOM 1133 N N . PRO A 1 147 ? 18.361 6.774 -29.519 1.00 92.81 147 PRO A N 1
ATOM 1134 C CA . PRO A 1 147 ? 19.254 6.085 -30.445 1.00 92.81 147 PRO A CA 1
ATOM 1135 C C . PRO A 1 147 ? 20.459 6.951 -30.819 1.00 92.81 147 PRO A C 1
ATOM 1137 O O . PRO A 1 147 ? 20.303 8.093 -31.253 1.00 92.81 147 PRO A O 1
ATOM 1140 N N . ASN A 1 148 ? 21.658 6.394 -30.672 1.00 87.56 148 ASN A N 1
ATOM 1141 C CA . ASN A 1 148 ? 22.904 7.034 -31.084 1.00 87.56 148 ASN A CA 1
ATOM 1142 C C . ASN A 1 148 ? 23.327 6.471 -32.457 1.00 87.56 148 ASN A C 1
ATOM 1144 O O . ASN A 1 148 ? 23.109 5.299 -32.755 1.00 87.56 148 ASN A O 1
ATOM 1148 N N . SER A 1 149 ? 23.932 7.288 -33.320 1.00 77.19 149 SER A N 1
ATOM 1149 C CA . SER A 1 149 ? 24.417 6.880 -34.648 1.00 77.19 149 SER A CA 1
ATOM 1150 C C . SER A 1 149 ? 25.736 6.087 -34.612 1.00 77.19 149 SER A C 1
ATOM 1152 O O . SER A 1 149 ? 26.512 6.135 -35.568 1.00 77.19 149 SER A O 1
ATOM 1154 N N . GLY A 1 150 ? 26.045 5.419 -33.499 1.00 72.88 150 GLY A N 1
ATOM 1155 C CA . GLY A 1 150 ? 27.242 4.595 -33.367 1.00 72.88 150 GLY A CA 1
ATOM 1156 C C . GLY A 1 150 ? 27.213 3.374 -34.287 1.00 72.88 150 GLY A C 1
ATOM 1157 O O . GLY A 1 150 ? 26.174 2.967 -34.798 1.00 72.88 150 GLY A O 1
ATOM 1158 N N . THR A 1 151 ? 28.379 2.768 -34.495 1.00 68.06 151 THR A N 1
ATOM 1159 C CA . THR A 1 151 ? 28.551 1.606 -35.385 1.00 68.06 151 THR A CA 1
ATOM 1160 C C . THR A 1 151 ? 28.197 0.269 -34.730 1.00 68.06 151 THR A C 1
ATOM 1162 O O . THR A 1 151 ? 28.230 -0.764 -35.395 1.00 68.06 151 THR A O 1
ATOM 1165 N N . VAL A 1 152 ? 27.877 0.274 -33.434 1.00 67.88 152 VAL A N 1
ATOM 1166 C CA . VAL A 1 152 ? 27.531 -0.921 -32.656 1.00 67.88 152 VAL A CA 1
ATOM 1167 C C . VAL A 1 152 ? 26.003 -1.057 -32.585 1.00 67.88 152 VAL A C 1
ATOM 1169 O O . VAL A 1 152 ? 25.324 -0.056 -32.340 1.00 67.88 152 VAL A O 1
ATOM 1172 N N . PRO A 1 153 ? 25.434 -2.261 -32.780 1.00 69.62 153 PRO A N 1
ATOM 1173 C CA . PRO A 1 153 ? 24.005 -2.497 -32.586 1.00 69.62 153 PRO A CA 1
ATOM 1174 C C . PRO A 1 153 ? 23.528 -2.102 -31.177 1.00 69.62 153 PRO A C 1
ATOM 1176 O O . PRO A 1 153 ? 24.257 -2.250 -30.203 1.00 69.62 153 PRO A O 1
ATOM 1179 N N . ASN A 1 154 ? 22.275 -1.651 -31.050 1.00 75.50 154 ASN A N 1
ATOM 1180 C CA . ASN A 1 154 ? 21.650 -1.302 -29.762 1.00 75.50 154 ASN A CA 1
ATOM 1181 C C . ASN A 1 154 ? 22.418 -0.255 -28.936 1.00 75.50 154 ASN A C 1
ATOM 1183 O O . ASN A 1 154 ? 22.566 -0.403 -27.723 1.00 75.50 154 ASN A O 1
ATOM 1187 N N . ILE A 1 155 ? 22.889 0.805 -29.596 1.00 88.19 155 ILE A N 1
ATOM 1188 C CA . ILE A 1 155 ? 23.533 1.936 -28.934 1.00 88.19 155 ILE A CA 1
ATOM 1189 C C . ILE A 1 155 ? 22.529 3.063 -28.649 1.00 88.19 155 ILE A C 1
ATOM 1191 O O . ILE A 1 155 ? 21.853 3.566 -29.552 1.00 88.19 155 ILE A O 1
ATOM 1195 N N . TYR A 1 156 ? 22.436 3.461 -27.383 1.00 93.69 156 TYR A N 1
ATOM 1196 C CA . TYR A 1 156 ? 21.541 4.515 -26.917 1.00 93.69 156 TYR A CA 1
ATOM 1197 C C . TYR A 1 156 ? 22.291 5.476 -26.006 1.00 93.69 156 TYR A C 1
ATOM 1199 O O . TYR A 1 156 ? 23.003 5.048 -25.101 1.00 93.69 156 TYR A O 1
ATOM 1207 N N . ASP A 1 157 ? 22.100 6.769 -26.225 1.00 95.44 157 ASP A N 1
ATOM 1208 C CA . ASP A 1 157 ? 22.463 7.794 -25.259 1.00 95.44 157 ASP A CA 1
ATOM 1209 C C . ASP A 1 157 ? 21.369 7.905 -24.194 1.00 95.44 157 ASP A C 1
ATOM 1211 O O . ASP A 1 157 ? 20.176 7.856 -24.500 1.00 95.44 157 ASP A O 1
ATOM 1215 N N . GLU A 1 158 ? 21.791 8.036 -22.942 1.00 96.25 158 GLU A N 1
ATOM 1216 C CA . GLU A 1 158 ? 20.922 8.106 -21.771 1.00 96.25 158 GLU A CA 1
ATOM 1217 C C . GLU A 1 158 ? 20.774 9.556 -21.332 1.00 96.25 158 GLU A C 1
ATOM 1219 O O . GLU A 1 158 ? 21.771 10.230 -21.059 1.00 96.25 158 GLU A O 1
ATOM 1224 N N . TYR A 1 159 ? 19.531 10.017 -21.232 1.00 97.00 159 TYR A N 1
ATOM 1225 C CA . TYR A 1 159 ? 19.200 11.372 -20.814 1.00 97.00 159 TYR A CA 1
ATOM 1226 C C . TYR A 1 159 ? 18.280 11.373 -19.599 1.00 97.00 159 TYR A C 1
ATOM 1228 O O . TYR A 1 159 ? 17.373 10.547 -19.497 1.00 97.00 159 TYR A O 1
ATOM 1236 N N . ILE A 1 160 ? 18.470 12.346 -18.713 1.00 96.12 160 ILE A N 1
ATOM 1237 C CA . ILE A 1 160 ? 17.525 12.668 -17.636 1.00 96.12 160 ILE A CA 1
ATOM 1238 C C . ILE A 1 160 ? 17.069 14.110 -17.776 1.00 96.12 160 ILE A C 1
ATOM 1240 O O . ILE A 1 160 ? 17.834 14.964 -18.224 1.00 96.12 160 ILE A O 1
ATOM 1244 N N . TRP A 1 161 ? 15.840 14.394 -17.362 1.00 95.56 161 TRP A N 1
ATOM 1245 C C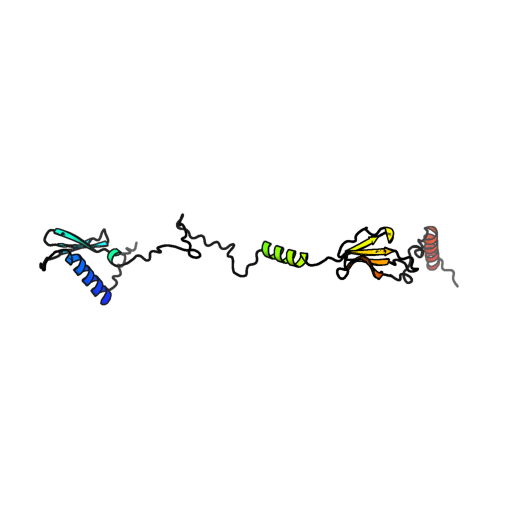A . TRP A 1 161 ? 15.420 15.771 -17.139 1.00 95.56 161 TRP A CA 1
ATOM 1246 C C . TRP A 1 161 ? 15.846 16.208 -15.746 1.00 95.56 161 TRP A C 1
ATOM 1248 O O . TRP A 1 161 ? 15.536 15.538 -14.761 1.00 95.56 161 TRP A O 1
ATOM 1258 N N . TYR A 1 162 ? 16.541 17.337 -15.652 1.00 91.81 162 TYR A N 1
ATOM 1259 C CA . TYR A 1 162 ? 16.946 17.887 -14.367 1.00 91.81 162 TYR A CA 1
ATOM 1260 C C . TYR A 1 162 ? 16.615 19.375 -14.271 1.00 91.81 162 TYR A C 1
ATOM 1262 O O . TYR A 1 162 ? 16.523 20.095 -15.265 1.00 91.81 162 TYR A O 1
ATOM 1270 N N . THR A 1 163 ? 16.411 19.825 -13.035 1.00 91.31 163 THR A N 1
ATOM 1271 C CA . THR A 1 163 ? 16.280 21.240 -12.686 1.00 91.31 163 THR A CA 1
ATOM 1272 C C . THR A 1 163 ? 17.469 21.633 -11.824 1.00 91.31 163 THR A C 1
ATOM 1274 O O . THR A 1 163 ? 17.609 21.146 -10.703 1.00 91.31 163 THR A O 1
ATOM 1277 N N . ASP A 1 164 ? 18.313 22.529 -12.328 1.00 90.69 164 ASP A N 1
ATOM 1278 C CA . ASP A 1 164 ? 19.357 23.179 -11.549 1.00 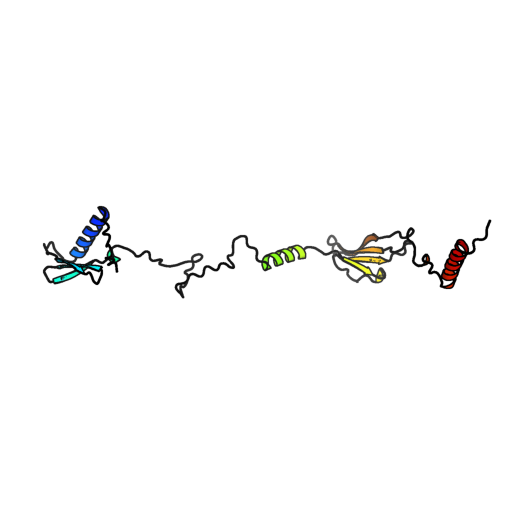90.69 164 ASP A CA 1
ATOM 1279 C C . ASP A 1 164 ? 18.753 24.322 -10.729 1.00 90.69 164 ASP A C 1
ATOM 1281 O O . ASP A 1 164 ? 18.526 25.433 -11.217 1.00 90.69 164 ASP A O 1
ATOM 1285 N N . SER A 1 165 ? 18.482 24.042 -9.457 1.00 92.06 165 SER A N 1
ATOM 1286 C CA . SER A 1 165 ? 17.976 25.035 -8.510 1.00 92.06 165 SER A CA 1
ATOM 1287 C C . SER A 1 165 ? 19.053 25.992 -7.988 1.00 92.06 165 SER A C 1
ATOM 1289 O O . SER A 1 165 ? 18.727 26.888 -7.211 1.00 92.06 165 SER A O 1
ATOM 1291 N N . SER A 1 166 ? 20.329 25.806 -8.348 1.00 93.00 166 SER A N 1
ATOM 1292 C CA . SER A 1 166 ? 21.418 26.686 -7.904 1.00 93.00 166 SER A CA 1
ATOM 1293 C C . SER A 1 166 ? 21.497 27.993 -8.702 1.00 93.00 166 SER A C 1
ATOM 1295 O O . SER A 1 166 ? 22.090 28.966 -8.232 1.00 93.00 166 SER A O 1
ATOM 1297 N N . THR A 1 167 ? 20.860 28.056 -9.877 1.00 88.94 167 THR A N 1
ATOM 1298 C CA . THR A 1 167 ? 20.797 29.258 -10.717 1.00 88.94 167 THR A CA 1
ATOM 1299 C C . THR A 1 167 ? 19.509 30.054 -10.483 1.00 88.94 167 THR A C 1
ATOM 1301 O O . THR A 1 167 ? 18.491 29.522 -10.045 1.00 88.94 167 THR A O 1
ATOM 1304 N N . THR A 1 168 ? 19.523 31.360 -10.777 1.00 89.81 168 THR A N 1
ATOM 1305 C CA . THR A 1 168 ? 18.316 32.209 -10.749 1.00 89.81 168 THR A CA 1
ATOM 1306 C C . THR A 1 168 ? 18.164 32.967 -12.075 1.00 89.81 168 THR A C 1
ATOM 1308 O O . THR A 1 168 ? 18.980 33.849 -12.348 1.00 89.81 168 THR A O 1
ATOM 1311 N N . PRO A 1 169 ? 17.133 32.665 -12.892 1.00 88.12 169 PRO A N 1
ATOM 1312 C CA . PRO A 1 169 ? 16.129 31.614 -12.684 1.00 88.12 169 PRO A CA 1
ATOM 1313 C C . PRO A 1 169 ? 16.739 30.200 -12.728 1.00 88.12 169 PRO A C 1
ATOM 1315 O O . PRO A 1 169 ? 17.846 30.009 -13.235 1.00 88.12 169 PRO A O 1
ATOM 1318 N N . ALA A 1 170 ? 16.029 29.219 -12.163 1.00 90.50 170 ALA A N 1
ATOM 1319 C CA . ALA A 1 170 ? 16.444 27.819 -12.219 1.00 90.50 170 ALA A CA 1
ATOM 1320 C C . ALA A 1 170 ? 16.550 27.366 -13.681 1.00 90.50 170 ALA A C 1
ATOM 1322 O O . ALA A 1 170 ? 15.656 27.647 -14.485 1.00 90.50 170 ALA A O 1
ATOM 1323 N N . THR A 1 171 ? 17.640 26.684 -14.019 1.00 92.56 171 THR A N 1
ATOM 1324 C CA . THR A 1 171 ? 17.856 26.153 -15.369 1.00 92.56 171 THR A CA 1
ATOM 1325 C C . THR A 1 171 ? 17.277 24.749 -15.434 1.00 92.56 171 THR A C 1
ATOM 1327 O O . THR A 1 171 ? 17.408 23.984 -14.485 1.00 92.56 171 THR A O 1
ATOM 1330 N N . GLN A 1 172 ? 16.605 24.406 -16.528 1.00 93.88 172 GLN A N 1
ATOM 1331 C CA . GLN A 1 172 ? 16.005 23.085 -16.714 1.00 93.88 172 GLN A CA 1
ATOM 1332 C C . GLN A 1 172 ? 16.349 22.560 -18.098 1.00 93.88 172 GLN A C 1
ATOM 1334 O O . GLN A 1 172 ? 16.438 23.342 -19.048 1.00 93.88 172 GLN A O 1
ATOM 1339 N N . GLY A 1 173 ? 16.520 21.249 -18.213 1.00 94.94 173 GLY A N 1
ATOM 1340 C CA . GLY A 1 173 ? 16.779 20.616 -19.495 1.00 94.94 173 GLY A CA 1
ATOM 1341 C C . GLY A 1 173 ? 17.163 19.152 -19.376 1.00 94.94 173 GLY A C 1
ATOM 1342 O O . GLY A 1 173 ? 17.221 18.585 -18.283 1.00 94.94 173 GLY A O 1
ATOM 1343 N N . TYR A 1 174 ? 17.434 18.556 -20.534 1.00 96.81 174 TYR A N 1
ATOM 1344 C CA . TYR A 1 174 ? 17.986 17.213 -20.616 1.00 96.81 174 TYR A CA 1
ATOM 1345 C C . TYR A 1 174 ? 19.498 17.236 -20.416 1.00 96.81 174 TYR A C 1
ATOM 1347 O O . TYR A 1 174 ? 20.203 17.951 -21.126 1.00 96.81 174 TYR A O 1
ATOM 1355 N N . GLU A 1 175 ? 19.983 16.406 -19.499 1.00 94.44 175 GLU A N 1
ATOM 1356 C CA . GLU A 1 175 ? 21.405 16.110 -19.325 1.00 94.44 175 GLU A CA 1
ATOM 1357 C C . GLU A 1 175 ? 21.693 14.710 -19.853 1.00 94.44 175 GLU A C 1
ATOM 1359 O O . GLU A 1 175 ? 20.990 13.758 -19.503 1.00 94.44 175 GLU A O 1
ATOM 1364 N N . LYS A 1 176 ? 22.739 14.576 -20.674 1.00 95.56 176 LYS A N 1
ATOM 1365 C CA . LYS A 1 176 ? 23.243 13.263 -21.079 1.00 95.56 176 LYS A CA 1
ATOM 1366 C C . LYS A 1 176 ? 24.062 12.678 -19.934 1.00 95.56 176 LYS A C 1
ATOM 1368 O O . LYS A 1 176 ? 25.126 13.198 -19.614 1.00 95.56 176 LYS A O 1
ATOM 1373 N N . ILE A 1 177 ? 23.615 11.563 -19.373 1.00 94.94 177 ILE A N 1
ATOM 1374 C CA . ILE A 1 177 ? 24.276 10.914 -18.231 1.00 94.94 177 ILE A CA 1
ATOM 1375 C C . ILE A 1 177 ? 25.099 9.689 -18.620 1.00 94.94 177 ILE A C 1
ATOM 1377 O O . ILE A 1 177 ? 25.934 9.237 -17.838 1.00 94.94 177 ILE A O 1
ATOM 1381 N N . GLY A 1 178 ? 24.896 9.161 -19.826 1.00 93.62 178 GLY A N 1
ATOM 1382 C CA . GLY A 1 178 ? 25.549 7.930 -20.238 1.00 93.62 178 GLY A CA 1
ATOM 1383 C C . GLY A 1 178 ? 25.306 7.558 -21.691 1.00 93.62 178 GLY A C 1
ATOM 1384 O O . GLY A 1 178 ? 24.630 8.260 -22.450 1.00 93.62 178 GLY A O 1
ATOM 1385 N N . THR A 1 179 ? 25.897 6.429 -22.065 1.00 92.19 179 THR A N 1
ATOM 1386 C CA . THR A 1 179 ? 25.658 5.745 -23.333 1.00 92.19 179 THR A CA 1
ATOM 1387 C C . THR A 1 179 ? 25.678 4.246 -23.046 1.00 92.19 179 THR A C 1
ATOM 1389 O O . THR A 1 179 ? 26.709 3.711 -22.635 1.00 92.19 179 THR A O 1
ATOM 1392 N N . THR A 1 180 ? 24.565 3.560 -23.296 1.00 87.88 180 THR A N 1
ATOM 1393 C CA . THR A 1 180 ? 24.517 2.095 -23.322 1.00 87.88 180 THR A CA 1
ATOM 1394 C C . THR A 1 180 ? 24.917 1.620 -24.716 1.00 87.88 180 THR A C 1
ATOM 1396 O O . THR A 1 180 ? 24.333 2.047 -25.710 1.00 87.88 180 THR A O 1
ATOM 1399 N N . ALA A 1 181 ? 25.894 0.715 -24.798 1.00 85.00 181 ALA A N 1
ATOM 1400 C CA . ALA A 1 181 ? 26.302 0.047 -26.033 1.00 85.00 181 ALA A CA 1
ATOM 1401 C C . ALA A 1 181 ? 26.465 -1.454 -25.771 1.00 85.00 181 ALA A C 1
ATOM 1403 O O . ALA A 1 181 ? 27.193 -1.846 -24.859 1.00 85.00 181 ALA A O 1
ATOM 1404 N N . ILE A 1 182 ? 25.796 -2.293 -26.565 1.00 80.81 182 ILE A N 1
ATOM 1405 C CA . ILE A 1 182 ? 25.883 -3.754 -26.450 1.00 80.81 182 ILE A CA 1
ATOM 1406 C C . ILE A 1 182 ? 26.626 -4.293 -27.670 1.00 80.81 182 ILE A C 1
ATOM 1408 O O . ILE A 1 182 ? 26.114 -4.241 -28.785 1.00 80.81 182 ILE A O 1
ATOM 1412 N N . ASP A 1 183 ? 27.819 -4.850 -27.464 1.00 79.81 183 ASP A N 1
ATOM 1413 C CA . ASP A 1 183 ? 28.544 -5.535 -28.532 1.00 79.81 183 ASP A CA 1
ATOM 1414 C C . ASP A 1 183 ? 27.909 -6.904 -28.824 1.00 79.81 183 ASP A C 1
ATOM 1416 O O . ASP A 1 183 ? 27.921 -7.809 -27.990 1.00 79.81 183 ASP A O 1
ATOM 1420 N N . LEU A 1 184 ? 27.342 -7.041 -30.023 1.00 79.50 184 LEU A N 1
ATOM 1421 C CA . LEU A 1 184 ? 26.750 -8.283 -30.523 1.00 79.50 184 LEU A CA 1
ATOM 1422 C C . LEU A 1 184 ? 27.606 -8.956 -31.607 1.00 79.50 184 LEU A C 1
ATOM 1424 O O . LEU A 1 184 ? 27.157 -9.926 -32.210 1.00 79.50 184 LEU A O 1
ATOM 1428 N N . SER A 1 185 ? 28.828 -8.476 -31.859 1.00 80.69 185 SER A N 1
ATOM 1429 C CA . SER A 1 185 ? 29.679 -8.957 -32.959 1.00 80.69 185 SER A CA 1
ATOM 1430 C C . SER A 1 185 ? 30.054 -10.444 -32.870 1.00 80.69 185 SER A C 1
ATOM 1432 O O . SER A 1 185 ? 30.340 -11.059 -33.893 1.00 80.69 185 SER A O 1
ATOM 1434 N N . GLY A 1 186 ? 30.020 -11.037 -31.671 1.00 81.94 186 GLY A N 1
ATOM 1435 C CA . GLY A 1 186 ? 30.280 -12.464 -31.442 1.00 81.94 186 GLY A CA 1
ATOM 1436 C C . GLY A 1 186 ? 29.051 -13.381 -31.499 1.00 81.94 186 GLY A C 1
ATOM 1437 O O . GLY A 1 186 ? 29.194 -14.583 -31.286 1.00 81.94 186 GLY A O 1
ATOM 1438 N N . TYR A 1 187 ? 27.853 -12.844 -31.740 1.00 84.81 187 TYR A N 1
ATOM 1439 C CA . TYR A 1 187 ? 26.614 -13.622 -31.79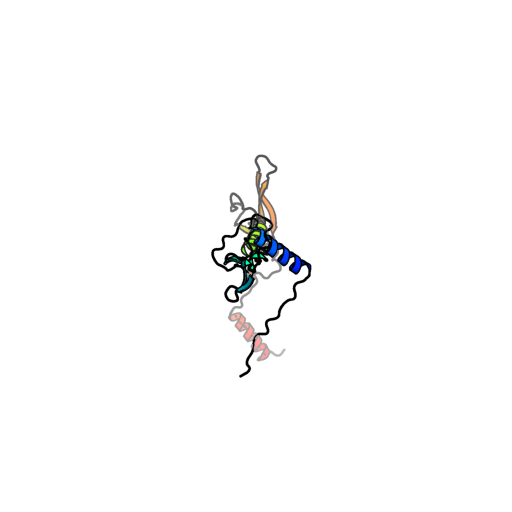5 1.00 84.81 187 TYR A CA 1
ATOM 1440 C C . TYR A 1 187 ? 26.187 -13.887 -33.241 1.00 84.81 187 TYR A C 1
ATOM 1442 O O . TYR A 1 187 ? 26.336 -13.033 -34.111 1.00 84.81 187 TYR A O 1
ATOM 1450 N N . VAL A 1 188 ? 25.604 -15.068 -33.475 1.00 84.88 188 VAL A N 1
ATOM 1451 C CA . VAL A 1 188 ? 24.964 -15.437 -34.749 1.00 84.88 188 VAL A CA 1
ATOM 1452 C C . VAL A 1 188 ? 23.821 -14.462 -35.029 1.00 84.88 188 VAL A C 1
ATOM 1454 O O . VAL A 1 188 ? 22.897 -14.326 -34.221 1.00 84.88 188 VAL A O 1
ATOM 1457 N N . GLN A 1 189 ? 23.876 -13.785 -36.169 1.00 84.19 189 GLN A N 1
ATOM 1458 C CA . GLN A 1 189 ? 22.822 -12.889 -36.626 1.00 84.19 189 GLN A CA 1
ATOM 1459 C C . GLN A 1 189 ? 21.719 -13.681 -37.332 1.00 84.19 189 GLN A C 1
ATOM 1461 O O . GLN A 1 189 ? 21.935 -14.787 -37.819 1.00 84.19 189 GLN A O 1
ATOM 1466 N N . HIS A 1 190 ? 20.522 -13.103 -37.456 1.00 82.44 190 HIS A N 1
ATOM 1467 C CA . HIS A 1 190 ? 19.435 -13.745 -38.208 1.00 82.44 190 HIS A CA 1
ATOM 1468 C C . HIS A 1 190 ? 19.834 -14.039 -39.665 1.00 82.44 190 HIS A C 1
ATOM 1470 O O . HIS A 1 190 ? 19.407 -15.032 -40.241 1.00 82.44 190 HIS A O 1
ATOM 1476 N N . THR A 1 191 ? 20.675 -13.191 -40.256 1.00 81.81 191 THR A N 1
ATOM 1477 C CA . THR A 1 191 ? 21.248 -13.393 -41.594 1.00 81.81 191 THR A CA 1
ATOM 1478 C C . THR A 1 191 ? 22.238 -14.551 -41.668 1.00 81.81 191 THR A C 1
ATOM 1480 O O . THR A 1 191 ? 22.467 -15.068 -42.755 1.00 81.81 191 THR A O 1
ATOM 1483 N N . ASP A 1 192 ? 22.802 -14.963 -40.534 1.00 83.44 192 ASP A N 1
ATOM 1484 C CA . ASP A 1 192 ? 23.745 -16.080 -40.443 1.00 83.44 192 ASP A CA 1
ATOM 1485 C C . ASP A 1 192 ? 23.011 -17.426 -40.295 1.00 83.44 192 ASP A C 1
ATOM 1487 O O . ASP A 1 192 ? 23.626 -18.489 -40.376 1.00 83.44 192 ASP A O 1
ATOM 1491 N N . ILE A 1 193 ? 21.688 -17.403 -40.086 1.00 87.50 193 ILE A N 1
ATOM 1492 C CA . ILE A 1 193 ? 20.850 -18.601 -40.013 1.00 87.50 193 ILE A CA 1
ATOM 1493 C C . ILE A 1 193 ? 20.445 -18.999 -41.433 1.00 87.50 193 ILE A C 1
ATOM 1495 O O . ILE A 1 193 ? 19.577 -18.382 -42.050 1.00 87.50 193 ILE A O 1
ATOM 1499 N N . TYR A 1 194 ? 21.051 -20.070 -41.938 1.00 84.50 194 TYR A N 1
ATOM 1500 C CA . TYR A 1 194 ? 20.657 -20.683 -43.200 1.00 84.50 194 TYR A CA 1
ATOM 1501 C C . TYR A 1 194 ? 19.582 -21.750 -42.962 1.00 84.50 194 TYR A C 1
ATOM 1503 O O . TYR A 1 194 ? 19.825 -22.752 -42.289 1.00 84.50 194 TYR A O 1
ATOM 1511 N N . LEU A 1 195 ? 18.379 -21.531 -43.498 1.00 85.31 195 LEU A N 1
ATOM 1512 C CA . LEU A 1 195 ? 17.324 -22.543 -43.503 1.00 85.31 195 LEU A CA 1
ATOM 1513 C C . LEU A 1 195 ? 17.581 -23.508 -44.662 1.00 85.31 195 LEU A C 1
ATOM 1515 O O . LEU A 1 195 ? 17.585 -23.079 -45.814 1.00 85.31 195 LEU A O 1
ATOM 1519 N N . LEU A 1 196 ? 17.762 -24.796 -44.360 1.00 88.38 196 LEU A N 1
ATOM 1520 C CA . LEU A 1 196 ? 17.908 -25.823 -45.392 1.00 88.38 196 LEU A CA 1
ATOM 1521 C C . LEU A 1 196 ? 16.634 -25.910 -46.234 1.00 88.38 196 LEU A C 1
ATOM 1523 O O . LEU A 1 196 ? 15.518 -25.977 -45.708 1.00 88.38 196 LEU A O 1
ATOM 1527 N N . THR A 1 197 ? 16.806 -25.941 -47.548 1.00 92.12 197 THR A N 1
ATOM 1528 C CA . THR A 1 197 ? 15.722 -26.246 -48.477 1.00 92.12 197 THR A CA 1
ATOM 1529 C C . THR A 1 197 ? 15.396 -27.739 -48.445 1.00 92.12 197 THR A C 1
ATOM 1531 O O . THR A 1 197 ? 16.226 -28.573 -48.088 1.00 92.12 197 THR A O 1
ATOM 1534 N N . ASN A 1 198 ? 14.188 -28.114 -48.876 1.00 93.06 198 ASN A N 1
ATOM 1535 C CA . ASN A 1 198 ? 13.814 -29.530 -48.977 1.00 93.06 198 ASN A CA 1
ATOM 1536 C C . ASN A 1 198 ? 14.745 -30.323 -49.912 1.00 93.06 198 ASN A C 1
ATOM 1538 O O . ASN A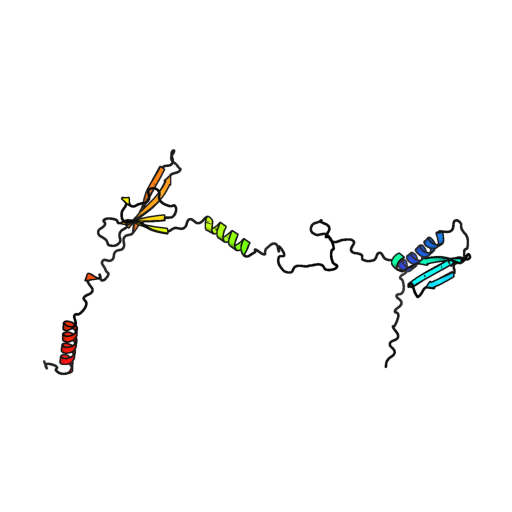 1 198 ? 14.920 -31.520 -49.706 1.00 93.06 198 ASN A O 1
ATOM 1542 N N . ALA A 1 199 ? 15.325 -29.671 -50.927 1.00 92.38 199 ALA A N 1
ATOM 1543 C CA . ALA A 1 199 ? 16.290 -30.296 -51.827 1.00 92.38 199 ALA A CA 1
ATOM 1544 C C . ALA A 1 199 ? 17.584 -30.639 -51.079 1.00 92.38 199 ALA A C 1
ATOM 1546 O O . ALA A 1 199 ? 17.978 -31.793 -51.070 1.00 92.38 199 ALA A O 1
ATOM 1547 N N . GLU A 1 200 ? 18.151 -29.689 -50.336 1.00 92.88 200 GLU A N 1
ATOM 1548 C CA . GLU A 1 200 ? 19.360 -29.929 -49.535 1.00 92.88 200 GLU A CA 1
ATOM 1549 C C . GLU A 1 200 ? 19.128 -30.953 -48.418 1.00 92.88 200 GLU A C 1
ATOM 1551 O O . GLU A 1 200 ? 20.009 -31.748 -48.110 1.00 92.88 200 GLU A O 1
ATOM 1556 N N . VAL A 1 201 ? 17.930 -30.983 -47.822 1.00 93.06 201 VAL A N 1
ATOM 1557 C CA . VAL A 1 201 ? 17.554 -32.045 -46.874 1.00 93.06 201 VAL A CA 1
ATOM 1558 C C . VAL A 1 201 ? 17.522 -33.409 -47.563 1.00 93.06 201 VAL A C 1
ATOM 1560 O O . VAL A 1 201 ? 17.940 -34.394 -46.962 1.00 93.06 201 VAL A O 1
ATOM 1563 N N . THR A 1 202 ? 17.033 -33.470 -48.801 1.00 93.06 202 THR A N 1
ATOM 1564 C CA . THR A 1 202 ? 17.002 -34.714 -49.581 1.00 93.06 202 THR A CA 1
ATOM 1565 C C . THR A 1 202 ? 18.421 -35.157 -49.920 1.00 93.06 202 THR A C 1
ATOM 1567 O O . THR A 1 202 ? 18.759 -36.297 -49.637 1.00 93.06 202 THR A O 1
ATOM 1570 N N . ASP A 1 203 ? 19.273 -34.241 -50.383 1.00 93.81 203 ASP A N 1
ATOM 1571 C CA . ASP A 1 203 ? 20.675 -34.526 -50.704 1.00 93.81 203 ASP A CA 1
ATOM 1572 C C . ASP A 1 203 ? 21.444 -35.044 -49.474 1.00 93.81 203 ASP A C 1
ATOM 1574 O O . ASP A 1 203 ? 22.151 -36.040 -49.564 1.00 93.81 203 ASP A O 1
ATOM 1578 N N . ILE A 1 204 ? 21.249 -34.446 -48.290 1.00 92.94 204 ILE A N 1
ATOM 1579 C CA . ILE A 1 204 ? 21.869 -34.926 -47.039 1.00 92.94 204 ILE A CA 1
ATOM 1580 C C . ILE A 1 204 ? 21.390 -36.339 -46.677 1.00 92.94 204 ILE A C 1
ATOM 1582 O O . ILE A 1 204 ? 22.170 -37.155 -46.181 1.00 92.94 204 ILE A O 1
ATOM 1586 N N . VAL A 1 205 ? 20.097 -36.620 -46.861 1.00 93.75 205 VAL A N 1
ATOM 1587 C CA . VAL A 1 205 ? 19.522 -37.939 -46.565 1.00 93.75 205 VAL A CA 1
ATOM 1588 C C . VAL A 1 205 ? 20.032 -38.984 -47.553 1.00 93.75 205 VAL A C 1
ATOM 1590 O O . VAL A 1 205 ? 20.367 -40.087 -47.121 1.00 93.75 205 VAL A O 1
ATOM 1593 N N . ASP A 1 206 ? 20.133 -38.633 -48.831 1.00 93.00 206 ASP A N 1
ATOM 1594 C CA . ASP A 1 206 ? 20.626 -39.508 -49.891 1.00 93.00 206 ASP A CA 1
ATOM 1595 C C . ASP A 1 206 ? 22.130 -39.782 -49.720 1.00 93.00 206 ASP A C 1
ATOM 1597 O O . ASP A 1 206 ? 22.530 -40.945 -49.710 1.00 93.00 206 ASP A O 1
ATOM 1601 N N . ASP A 1 207 ? 22.947 -38.761 -49.435 1.00 92.75 207 ASP A N 1
ATOM 1602 C CA . ASP A 1 207 ? 24.375 -38.917 -49.116 1.00 92.75 207 ASP A CA 1
ATOM 1603 C C . ASP A 1 207 ? 24.583 -39.829 -47.895 1.00 92.75 207 ASP A C 1
ATOM 1605 O O . ASP A 1 207 ? 25.447 -40.713 -47.889 1.00 92.75 207 ASP A O 1
ATOM 1609 N N . ALA A 1 208 ? 23.777 -39.646 -46.842 1.00 91.31 208 ALA A N 1
ATOM 1610 C CA . ALA A 1 208 ? 23.833 -40.488 -45.650 1.00 91.31 208 ALA A CA 1
ATOM 1611 C C . ALA A 1 208 ? 23.376 -41.928 -45.934 1.00 91.31 208 ALA A C 1
ATOM 1613 O O . ALA A 1 208 ? 23.923 -42.873 -45.358 1.00 91.31 208 ALA A O 1
ATOM 1614 N N . TYR A 1 209 ? 22.383 -42.107 -46.807 1.00 91.69 209 TYR A N 1
ATOM 1615 C CA . TYR A 1 209 ? 21.907 -43.418 -47.233 1.00 91.69 209 TYR A CA 1
ATOM 1616 C C . TYR A 1 209 ? 22.977 -44.153 -48.042 1.00 91.69 209 TYR A C 1
ATOM 1618 O O . TYR A 1 209 ? 23.320 -45.290 -47.708 1.00 91.69 209 TYR A O 1
ATOM 1626 N N . ASP A 1 210 ? 23.557 -43.501 -49.045 1.00 91.12 210 ASP A N 1
ATOM 1627 C CA . ASP A 1 210 ? 24.577 -44.089 -49.907 1.00 91.12 210 ASP A CA 1
ATOM 1628 C C . ASP A 1 210 ? 25.849 -44.422 -49.125 1.00 91.12 210 ASP A C 1
ATOM 1630 O O . ASP A 1 210 ? 26.392 -45.515 -49.279 1.00 91.12 210 ASP A O 1
ATOM 1634 N N . ALA A 1 211 ? 26.273 -43.574 -48.185 1.00 88.31 211 ALA A N 1
ATOM 1635 C CA . ALA A 1 211 ? 27.417 -43.869 -47.322 1.00 88.31 211 ALA A CA 1
ATOM 1636 C C . ALA A 1 211 ? 27.248 -45.157 -46.485 1.00 88.31 211 ALA A C 1
ATOM 1638 O O . ALA A 1 211 ? 28.241 -45.804 -46.144 1.00 88.31 211 ALA A O 1
ATOM 1639 N N . VAL A 1 212 ? 26.011 -45.539 -46.144 1.00 89.19 212 VAL A N 1
ATOM 1640 C CA . VAL A 1 212 ? 25.713 -46.716 -45.308 1.00 89.19 212 VAL A CA 1
ATOM 1641 C C . VAL A 1 212 ? 25.370 -47.944 -46.147 1.00 89.19 212 VAL A C 1
ATOM 1643 O O . VAL A 1 212 ? 25.815 -49.051 -45.835 1.00 89.19 212 VAL A O 1
ATOM 1646 N N . PHE A 1 213 ? 24.562 -47.769 -47.188 1.00 88.69 213 PHE A N 1
ATOM 1647 C CA . PHE A 1 213 ? 23.946 -48.868 -47.931 1.00 88.69 213 PHE A CA 1
ATOM 1648 C C . PHE A 1 213 ? 24.527 -49.063 -49.330 1.00 88.69 213 PHE A C 1
ATOM 1650 O O . PHE A 1 213 ? 24.385 -50.153 -49.885 1.00 88.69 213 PHE A O 1
ATOM 1657 N N . ASN A 1 214 ? 25.217 -48.061 -49.872 1.00 85.94 214 ASN A N 1
ATOM 1658 C CA . ASN A 1 214 ? 25.906 -48.139 -51.154 1.00 85.94 214 ASN A CA 1
ATOM 1659 C C . ASN A 1 214 ? 27.331 -47.547 -51.082 1.00 85.94 214 ASN A C 1
ATOM 1661 O O . ASN A 1 214 ? 27.685 -46.687 -51.893 1.00 85.94 214 ASN A O 1
ATOM 1665 N N . PRO A 1 215 ? 28.165 -47.963 -50.104 1.00 77.88 215 PRO A N 1
ATOM 1666 C CA . PRO A 1 215 ? 29.462 -47.343 -49.909 1.00 77.88 215 PRO A CA 1
ATOM 1667 C C . PRO A 1 215 ? 30.330 -47.603 -51.136 1.00 77.88 215 PRO A C 1
ATOM 1669 O O . PRO A 1 215 ? 30.642 -48.751 -51.467 1.00 77.88 215 PRO A O 1
ATOM 1672 N N . THR A 1 216 ? 30.761 -46.535 -51.803 1.00 73.19 216 THR A N 1
ATOM 1673 C CA . THR A 1 216 ? 31.815 -46.648 -52.805 1.00 73.19 216 THR A CA 1
ATOM 1674 C C . THR A 1 216 ? 33.079 -47.103 -52.080 1.00 73.19 216 THR A C 1
ATOM 1676 O O . THR A 1 216 ? 33.662 -46.348 -51.302 1.00 73.19 216 THR A O 1
ATOM 1679 N N . THR A 1 217 ? 33.466 -48.366 -52.269 1.00 60.56 217 THR A N 1
ATOM 1680 C CA . THR A 1 217 ? 34.736 -48.907 -51.767 1.00 60.56 217 THR A CA 1
ATOM 1681 C C . THR A 1 217 ? 35.904 -48.054 -52.273 1.00 60.56 217 THR A C 1
ATOM 1683 O O . THR A 1 217 ? 35.823 -47.600 -53.415 1.00 60.56 217 THR A O 1
ATOM 1686 N N . PRO A 1 218 ? 36.949 -47.834 -51.451 1.00 62.66 218 PRO A N 1
ATOM 1687 C CA . PRO A 1 218 ? 38.033 -46.898 -51.756 1.00 62.66 218 PRO A CA 1
ATOM 1688 C C . PRO A 1 218 ? 38.764 -47.203 -53.066 1.00 62.66 218 PRO A C 1
ATOM 1690 O O . PRO A 1 218 ? 38.876 -48.400 -53.425 1.00 62.66 218 PRO A O 1
#

pLDDT: mean 78.83, std 14.39, range [39.25, 97.44]

Sequence (218 aa):
MANDNPTVRYQLLNKDELMYMVQYIFLKLKGSPLNVNSTYTISRDDVNERIVLTDDQGATSYISYSDFGEENVLEGVQIDGTDLSITNKKVNIPVAGASVKGVITTTTVNTMIQTALSNFERISFEKVASYSDLPVTGENGVIYLVPNSGTVPNIYDEYIWYTDSSTTPATQGYEKIGTTAIDLSGYVQHTDIYLLTNAEVTDIVDDAYDAVFNPTTP

Radius of gyration: 52.73 Å; chains: 1; bounding box: 82×81×137 Å